Protein AF-A0A7Y4WGW9-F1 (afdb_monomer)

Sequence (335 aa):
MRQLQIAVLLIVGGLLGRVDAAAQVTETVIYYHTDAIGSVRMTTDATGAIVGRYDYLPFGEPCGPTCNPTAPPEVRQFGGKEKDLETGFDYFGARYHQSQTGRFTTVDPVLNIEKAIVDPEQWNRYTYSRNNPLRYVDPDGRAIETAWDLFNIGTGLASLAANVSVGNVPGALLDVGGLLLDTGATALPGLPGGVSSLIKARRLAENAANGRQFERAVIEHLGAVKNQSAVSEIATRVTTIPDLPMGSRFGVTDIKNVKNISLTKQLQAQAAAAQTGGYTFNLVVSTRTQHVSRRLLTEIEQSGGTISIYDPRLEKVTKAIIDGAGNVVRRETRP

Structure (mmCIF, N/CA/C/O backbone):
data_AF-A0A7Y4WGW9-F1
#
_entry.id   AF-A0A7Y4WGW9-F1
#
loop_
_atom_site.group_PDB
_atom_site.id
_atom_site.type_symbol
_atom_site.label_atom_id
_atom_site.label_alt_id
_atom_site.label_comp_id
_atom_site.label_asym_id
_atom_site.label_entity_id
_atom_site.label_seq_id
_atom_site.pdbx_PDB_ins_code
_atom_site.Cartn_x
_atom_site.Cartn_y
_atom_site.Cartn_z
_atom_site.occupancy
_atom_site.B_iso_or_equiv
_atom_site.auth_seq_id
_atom_site.auth_comp_id
_atom_site.auth_asym_id
_atom_site.auth_atom_id
_atom_site.pdbx_PDB_model_num
ATOM 1 N N . MET A 1 1 ? 27.789 27.160 -30.195 1.00 36.34 1 MET A N 1
ATOM 2 C CA . MET A 1 1 ? 27.556 28.379 -29.393 1.00 36.34 1 MET A CA 1
ATOM 3 C C . MET A 1 1 ? 26.769 27.964 -28.166 1.00 36.34 1 MET A C 1
ATOM 5 O O . MET A 1 1 ? 25.692 27.407 -28.313 1.00 36.34 1 MET A O 1
ATOM 9 N N . ARG A 1 2 ? 27.375 28.111 -26.983 1.00 40.75 2 ARG A N 1
ATOM 10 C CA . ARG A 1 2 ? 26.717 27.909 -25.686 1.00 40.75 2 ARG A CA 1
ATOM 11 C C . ARG A 1 2 ? 25.591 28.930 -25.545 1.00 40.75 2 ARG A C 1
ATOM 13 O O . ARG A 1 2 ? 25.844 30.087 -25.857 1.00 40.75 2 ARG A O 1
ATOM 20 N N . GLN A 1 3 ? 24.469 28.544 -24.947 1.00 30.06 3 GLN A N 1
ATOM 21 C CA . GLN A 1 3 ? 23.956 29.277 -23.790 1.00 30.06 3 GLN A CA 1
ATOM 22 C C . GLN A 1 3 ? 22.989 28.407 -22.981 1.00 30.06 3 GLN A C 1
ATOM 24 O O . GLN A 1 3 ? 21.845 28.167 -23.345 1.00 30.06 3 GLN A O 1
ATOM 29 N N . LEU A 1 4 ? 23.534 27.919 -21.866 1.00 39.91 4 LEU A N 1
ATOM 30 C CA . LEU A 1 4 ? 22.824 27.737 -20.606 1.00 39.91 4 LEU A CA 1
ATOM 31 C C . LEU A 1 4 ? 22.110 29.054 -20.263 1.00 39.91 4 LEU A C 1
ATOM 33 O O . LEU A 1 4 ? 22.757 30.091 -20.398 1.00 39.91 4 LEU A O 1
ATOM 37 N N . GLN A 1 5 ? 20.894 29.008 -19.716 1.00 32.09 5 GLN A N 1
ATOM 38 C CA . GLN A 1 5 ? 20.577 29.743 -18.484 1.00 32.09 5 GLN A CA 1
ATOM 39 C C . GLN A 1 5 ? 19.186 29.399 -17.936 1.00 32.09 5 GLN A C 1
ATOM 41 O O . GLN A 1 5 ? 18.155 29.725 -18.512 1.00 32.09 5 GLN A O 1
ATOM 46 N N . ILE A 1 6 ? 19.200 28.782 -16.755 1.00 36.38 6 ILE A N 1
ATOM 47 C CA . ILE A 1 6 ? 18.173 28.944 -15.729 1.00 36.38 6 ILE A CA 1
ATOM 48 C C . ILE A 1 6 ? 18.629 30.129 -14.871 1.00 36.38 6 ILE A C 1
ATOM 50 O O . ILE A 1 6 ? 19.768 30.109 -14.408 1.00 36.38 6 ILE A O 1
ATOM 54 N N . ALA A 1 7 ? 17.764 31.117 -14.637 1.00 28.91 7 ALA A N 1
ATOM 55 C CA . ALA A 1 7 ? 17.551 31.729 -13.320 1.00 28.91 7 ALA A CA 1
ATOM 56 C C . ALA A 1 7 ? 16.476 32.820 -13.405 1.00 28.91 7 ALA A C 1
ATOM 58 O O . ALA A 1 7 ? 16.624 33.839 -14.073 1.00 28.91 7 ALA A O 1
ATOM 59 N N . VAL A 1 8 ? 15.398 32.566 -12.673 1.00 39.50 8 VAL A N 1
ATOM 60 C CA . VAL A 1 8 ? 14.316 33.488 -12.336 1.00 39.50 8 VAL A CA 1
ATOM 61 C C . VAL A 1 8 ? 14.860 34.625 -11.464 1.00 39.50 8 VAL A C 1
ATOM 63 O O . VAL A 1 8 ? 15.534 34.362 -10.470 1.00 39.50 8 VAL A O 1
ATOM 66 N N . LEU A 1 9 ? 14.496 35.873 -11.774 1.00 28.56 9 LEU A N 1
ATOM 67 C CA . LEU A 1 9 ? 14.526 36.978 -10.814 1.00 28.56 9 LEU A CA 1
ATOM 68 C C . LEU A 1 9 ? 13.270 37.842 -11.002 1.00 28.56 9 LEU A C 1
ATOM 70 O O . LEU A 1 9 ? 13.118 38.541 -12.000 1.00 28.56 9 LEU A O 1
ATOM 74 N N . LEU A 1 10 ? 12.354 37.754 -10.037 1.00 37.19 10 LEU A N 1
ATOM 75 C CA . LEU A 1 10 ? 11.155 38.586 -9.934 1.00 37.19 10 LEU A CA 1
ATOM 76 C C . LEU A 1 10 ? 11.532 39.973 -9.397 1.00 37.19 10 LEU A C 1
ATOM 78 O O . LEU A 1 10 ? 11.925 40.093 -8.239 1.00 37.19 10 LEU A O 1
ATOM 82 N N . ILE A 1 11 ? 11.337 41.019 -10.202 1.00 31.25 11 ILE A N 1
ATOM 83 C CA . ILE A 1 11 ? 11.167 42.395 -9.720 1.00 31.25 11 ILE A CA 1
ATOM 84 C C . ILE A 1 11 ? 9.911 42.954 -10.390 1.00 31.25 11 ILE A C 1
ATOM 86 O O . ILE A 1 11 ? 9.855 43.135 -11.603 1.00 31.25 11 ILE A O 1
ATOM 90 N N . VAL A 1 12 ? 8.877 43.181 -9.580 1.00 41.19 12 VAL A N 1
ATOM 91 C CA . VAL A 1 12 ? 7.627 43.831 -9.982 1.00 41.19 12 VAL A CA 1
ATOM 92 C C . VAL A 1 12 ? 7.863 45.342 -9.990 1.00 41.19 12 VAL A C 1
ATOM 94 O O . VAL A 1 12 ? 8.108 45.933 -8.942 1.00 41.19 12 VAL A O 1
ATOM 97 N N . GLY A 1 13 ? 7.783 45.971 -11.161 1.00 30.31 13 GLY A N 1
ATOM 98 C CA . GLY A 1 13 ? 7.843 47.427 -11.316 1.00 30.31 13 GLY A CA 1
ATOM 99 C C . GLY A 1 13 ? 7.662 47.812 -12.781 1.00 30.31 13 GLY A C 1
ATOM 100 O O . GLY A 1 13 ? 8.547 47.571 -13.591 1.00 30.31 13 GLY A O 1
ATOM 101 N N . GLY A 1 14 ? 6.476 48.316 -13.130 1.00 41.06 14 GLY A N 1
ATOM 102 C CA . GLY A 1 14 ? 6.012 48.439 -14.512 1.00 41.06 14 GLY A CA 1
ATOM 103 C C . GLY A 1 14 ? 6.732 49.472 -15.381 1.00 41.06 14 GLY A C 1
ATOM 104 O O . GLY A 1 14 ? 7.200 50.494 -14.892 1.00 41.06 14 GLY A O 1
ATOM 105 N N . LEU A 1 15 ? 6.722 49.229 -16.696 1.00 30.91 15 LEU A N 1
ATOM 106 C CA . LEU A 1 15 ? 6.736 50.260 -17.733 1.00 30.91 15 LEU A CA 1
ATOM 107 C C . LEU A 1 15 ? 6.296 49.656 -19.080 1.00 30.91 15 LEU A C 1
ATOM 109 O O . LEU A 1 15 ? 6.581 48.502 -19.383 1.00 30.91 15 LEU A O 1
ATOM 113 N N . LEU A 1 16 ? 5.572 50.466 -19.849 1.00 46.81 16 LEU A N 1
ATOM 114 C CA . LEU A 1 16 ? 4.984 50.215 -21.168 1.00 46.81 16 LEU A CA 1
ATOM 115 C C . LEU A 1 16 ? 5.954 49.534 -22.157 1.00 46.81 16 LEU A C 1
ATOM 117 O O . LEU A 1 16 ? 7.033 50.055 -22.426 1.00 46.81 16 LEU A O 1
ATOM 121 N N . GLY A 1 17 ? 5.530 48.425 -22.768 1.00 32.66 17 GLY A N 1
ATOM 122 C CA . GLY A 1 17 ? 6.271 47.727 -23.821 1.00 32.66 17 GLY A CA 1
ATOM 123 C C . GLY A 1 17 ? 5.380 46.719 -24.546 1.00 32.66 17 GLY A C 1
ATOM 124 O O . GLY A 1 17 ? 4.493 46.140 -23.932 1.00 32.66 17 GLY A O 1
ATOM 125 N N . ARG A 1 18 ? 5.577 46.596 -25.863 1.00 40.56 18 ARG A N 1
ATOM 126 C CA . ARG A 1 18 ? 4.815 45.792 -26.836 1.00 40.56 18 ARG A CA 1
ATOM 127 C C . ARG A 1 18 ? 4.256 44.474 -26.286 1.00 40.56 18 ARG A C 1
ATOM 129 O O . ARG A 1 18 ? 4.954 43.726 -25.612 1.00 40.56 18 ARG A O 1
ATOM 136 N N . VAL A 1 19 ? 3.022 44.157 -26.686 1.00 35.97 19 VAL A N 1
ATOM 137 C CA . VAL A 1 19 ? 2.478 42.797 -26.592 1.00 35.97 19 VAL A CA 1
ATOM 138 C C . VAL A 1 19 ? 3.165 41.962 -27.674 1.00 35.97 19 VAL A C 1
ATOM 140 O O . VAL A 1 19 ? 2.618 41.747 -28.753 1.00 35.97 19 VAL A O 1
ATOM 143 N N . ASP A 1 20 ? 4.411 41.563 -27.430 1.00 41.47 20 ASP A N 1
ATOM 144 C CA . ASP A 1 20 ? 4.983 40.441 -28.161 1.00 41.47 20 ASP A CA 1
ATOM 145 C C . ASP A 1 20 ? 4.126 39.227 -27.800 1.00 41.47 20 ASP A C 1
ATOM 147 O O . ASP A 1 20 ? 3.837 38.992 -26.623 1.00 41.47 20 ASP A O 1
ATOM 151 N N . ALA A 1 21 ? 3.606 38.554 -28.830 1.00 43.12 21 ALA A N 1
ATOM 152 C CA . ALA A 1 21 ? 2.651 37.462 -28.712 1.00 43.12 21 ALA A CA 1
ATOM 153 C C . ALA A 1 21 ? 3.036 36.546 -27.547 1.00 43.12 21 ALA A C 1
ATOM 155 O O . ALA A 1 21 ? 4.144 36.007 -27.524 1.00 43.12 21 ALA A O 1
ATOM 156 N N . ALA A 1 22 ? 2.131 36.404 -26.573 1.00 45.25 22 ALA A N 1
ATOM 157 C CA . ALA A 1 22 ? 2.298 35.444 -25.497 1.00 45.25 22 ALA A CA 1
ATOM 158 C C . ALA A 1 22 ? 2.650 34.105 -26.146 1.00 45.25 22 ALA A C 1
ATOM 160 O O . ALA A 1 22 ? 1.865 33.593 -26.947 1.00 45.25 22 ALA A O 1
ATOM 161 N N . ALA A 1 23 ? 3.847 33.588 -25.866 1.00 49.06 23 ALA A N 1
ATOM 162 C CA . ALA A 1 23 ? 4.223 32.256 -26.295 1.00 49.06 23 ALA A CA 1
ATOM 163 C C . ALA A 1 23 ? 3.140 31.319 -25.759 1.00 49.06 23 ALA A C 1
ATOM 165 O O . ALA A 1 23 ? 3.036 31.116 -24.548 1.00 49.06 23 ALA A O 1
ATOM 166 N N . GLN A 1 24 ? 2.273 30.823 -26.644 1.00 46.34 24 GLN A N 1
ATOM 167 C CA . GLN A 1 24 ? 1.361 29.757 -26.281 1.00 46.34 24 GLN A CA 1
ATOM 168 C C . GLN A 1 24 ? 2.253 28.585 -25.899 1.00 46.34 24 GLN A C 1
ATOM 170 O O . GLN A 1 24 ? 2.931 28.002 -26.743 1.00 46.34 24 GLN A O 1
ATOM 175 N N . VAL A 1 25 ? 2.316 28.292 -24.603 1.00 53.28 25 VAL A N 1
ATOM 176 C CA . VAL A 1 25 ? 2.882 27.042 -24.118 1.00 53.28 25 VAL A CA 1
ATOM 177 C C . VAL A 1 25 ? 1.909 25.969 -24.584 1.00 53.28 25 VAL A C 1
ATOM 179 O O . VAL A 1 25 ? 0.884 25.730 -23.951 1.00 53.28 25 VAL A O 1
ATOM 182 N N . THR A 1 26 ? 2.172 25.402 -25.758 1.00 63.34 26 THR A N 1
ATOM 183 C CA . THR A 1 26 ? 1.406 24.274 -26.275 1.00 63.34 26 THR A CA 1
ATOM 184 C C . THR A 1 26 ? 1.755 23.065 -25.420 1.00 63.34 26 THR A C 1
ATOM 186 O O . THR A 1 26 ? 2.799 22.437 -25.596 1.00 63.34 26 THR A O 1
ATOM 189 N N . GLU A 1 27 ? 0.906 22.774 -24.440 1.00 67.25 27 GLU A N 1
ATOM 190 C CA . GLU A 1 27 ? 1.023 21.572 -23.626 1.00 67.25 27 GLU A CA 1
ATOM 191 C C . GLU A 1 27 ? 0.786 20.352 -24.522 1.00 67.25 27 GLU A C 1
ATOM 193 O O . GLU A 1 27 ? -0.292 20.168 -25.088 1.00 67.25 27 GLU A O 1
ATOM 198 N N . THR A 1 28 ? 1.826 19.540 -24.704 1.00 73.81 28 THR A N 1
ATOM 199 C CA . THR A 1 28 ? 1.731 18.288 -25.459 1.00 73.81 28 THR A CA 1
ATOM 200 C C . THR A 1 28 ? 1.545 17.155 -24.464 1.00 73.81 28 THR A C 1
ATOM 202 O O . THR A 1 28 ? 2.466 16.822 -23.719 1.00 73.81 28 THR A O 1
ATOM 205 N N . VAL A 1 29 ? 0.347 16.574 -24.439 1.00 79.75 29 VAL A N 1
ATOM 206 C CA . VAL A 1 29 ? 0.023 15.440 -23.569 1.00 79.75 29 VAL A CA 1
ATOM 207 C C . VAL A 1 29 ? 0.254 14.142 -24.335 1.00 79.75 29 VAL A C 1
ATOM 209 O O . VAL A 1 29 ? -0.330 13.934 -25.399 1.00 79.75 29 VAL A O 1
ATOM 212 N N . ILE A 1 30 ? 1.095 13.271 -23.776 1.00 81.62 30 ILE A N 1
ATOM 213 C CA . ILE A 1 30 ? 1.345 11.919 -24.282 1.00 81.62 30 ILE A CA 1
ATOM 214 C C . ILE A 1 30 ? 0.962 10.922 -23.192 1.00 81.62 30 ILE A C 1
ATOM 216 O O . ILE A 1 30 ? 1.443 11.002 -22.060 1.00 81.62 30 ILE A O 1
ATOM 220 N N . TYR A 1 31 ? 0.109 9.967 -23.545 1.00 81.00 31 TYR A N 1
ATOM 221 C CA . TYR A 1 31 ? -0.271 8.857 -22.682 1.00 81.00 31 TYR A CA 1
ATOM 222 C C . TYR A 1 31 ? 0.577 7.631 -22.999 1.00 81.00 31 TYR A C 1
ATOM 224 O O . TYR A 1 31 ? 0.674 7.216 -24.155 1.00 81.00 31 TYR A O 1
ATOM 232 N N . TYR A 1 32 ? 1.160 7.043 -21.958 1.00 85.06 32 TYR A N 1
ATOM 233 C CA . TYR A 1 32 ? 1.965 5.831 -22.046 1.00 85.06 32 TYR A CA 1
ATOM 234 C C . TYR A 1 32 ? 1.114 4.602 -21.755 1.00 85.06 32 TYR A C 1
ATOM 236 O O . TYR A 1 32 ? 0.450 4.527 -20.721 1.00 85.06 32 TYR A O 1
ATOM 244 N N . HIS A 1 33 ? 1.190 3.619 -22.645 1.00 83.75 33 HIS A N 1
ATOM 245 C CA . HIS A 1 33 ? 0.567 2.312 -22.479 1.00 83.75 33 HIS A CA 1
ATOM 246 C C . HIS A 1 33 ? 1.671 1.286 -22.252 1.00 83.75 33 HIS A C 1
ATOM 248 O O . HIS A 1 33 ? 2.509 1.076 -23.133 1.00 83.75 33 HIS A O 1
ATOM 254 N N . THR A 1 34 ? 1.700 0.675 -21.070 1.00 85.94 34 THR A N 1
ATOM 255 C CA . THR A 1 34 ? 2.781 -0.225 -20.652 1.00 85.94 34 THR A CA 1
ATOM 256 C C . THR A 1 34 ? 2.349 -1.688 -20.616 1.00 85.94 34 THR A C 1
ATOM 258 O O . THR A 1 34 ? 1.169 -1.992 -20.445 1.00 85.94 34 THR A O 1
ATOM 261 N N . ASP A 1 35 ? 3.311 -2.601 -20.747 1.00 81.75 35 ASP A N 1
ATOM 262 C CA . ASP A 1 35 ? 3.101 -4.025 -20.473 1.00 81.75 35 ASP A CA 1
ATOM 263 C C . ASP A 1 35 ? 3.170 -4.352 -18.967 1.00 81.75 35 ASP A C 1
ATOM 265 O O . ASP A 1 35 ? 3.307 -3.469 -18.117 1.00 81.75 35 ASP A O 1
ATOM 269 N N . ALA A 1 36 ? 3.063 -5.643 -18.634 1.00 78.00 36 ALA A N 1
ATOM 270 C CA . ALA A 1 36 ? 3.043 -6.135 -17.256 1.00 78.00 36 ALA A CA 1
ATOM 271 C C . ALA A 1 36 ? 4.335 -5.852 -16.469 1.00 78.00 36 ALA A C 1
ATOM 273 O O . ALA A 1 36 ? 4.298 -5.827 -15.242 1.00 78.00 36 ALA A O 1
ATOM 274 N N . ILE A 1 37 ? 5.463 -5.643 -17.154 1.00 76.69 37 ILE A N 1
ATOM 275 C CA . ILE A 1 37 ? 6.751 -5.322 -16.528 1.00 76.69 37 ILE A CA 1
ATOM 276 C C . ILE A 1 37 ? 7.074 -3.822 -16.611 1.00 76.69 37 ILE A C 1
ATOM 278 O O . ILE A 1 37 ? 8.156 -3.397 -16.209 1.00 76.69 37 ILE A O 1
ATOM 282 N N . GLY A 1 38 ? 6.133 -3.012 -17.109 1.00 80.38 38 GLY A N 1
ATOM 283 C CA . GLY A 1 38 ? 6.252 -1.561 -17.203 1.00 80.38 38 GLY A CA 1
ATOM 284 C C . GLY A 1 38 ? 6.935 -1.056 -18.475 1.00 80.38 38 GLY A C 1
ATOM 285 O O . GLY A 1 38 ? 7.181 0.143 -18.579 1.00 80.38 38 GLY A O 1
ATOM 286 N N . SER A 1 39 ? 7.235 -1.919 -19.451 1.00 85.19 39 SER A N 1
ATOM 287 C CA . SER A 1 39 ? 7.809 -1.471 -20.725 1.00 85.19 39 SER A CA 1
ATOM 288 C C . SER A 1 39 ? 6.770 -0.704 -21.528 1.00 85.19 39 SER A C 1
ATOM 290 O O . SER A 1 39 ? 5.635 -1.160 -21.670 1.00 85.19 39 SER A O 1
ATOM 292 N N . VAL A 1 40 ? 7.153 0.435 -22.097 1.00 88.81 40 VAL A N 1
ATOM 293 C CA . VAL A 1 40 ? 6.264 1.230 -22.955 1.00 88.81 40 VAL A CA 1
ATOM 294 C C . VAL A 1 40 ? 5.998 0.472 -24.252 1.00 88.81 40 VAL A C 1
ATOM 296 O O . VAL A 1 40 ? 6.926 0.215 -25.000 1.00 88.81 40 VAL A O 1
ATOM 299 N N . ARG A 1 41 ? 4.743 0.115 -24.544 1.00 87.81 41 ARG A N 1
ATOM 300 C CA . ARG A 1 41 ? 4.364 -0.591 -25.785 1.00 87.81 41 ARG A CA 1
ATOM 301 C C . ARG A 1 41 ? 3.749 0.319 -26.829 1.00 87.81 41 ARG A C 1
ATOM 303 O O . ARG A 1 41 ? 3.855 0.070 -28.028 1.00 87.81 41 ARG A O 1
ATOM 310 N N . MET A 1 42 ? 3.085 1.372 -26.376 1.00 88.06 42 MET A N 1
ATOM 311 C CA . MET A 1 42 ? 2.411 2.319 -27.246 1.00 88.06 42 MET A CA 1
ATOM 312 C C . MET A 1 42 ? 2.327 3.674 -26.556 1.00 88.06 42 MET A C 1
ATOM 314 O O . MET A 1 42 ? 2.189 3.751 -25.335 1.00 88.06 42 MET A O 1
ATOM 318 N N . THR A 1 43 ? 2.369 4.738 -27.346 1.00 87.19 43 THR A N 1
ATOM 319 C CA . THR A 1 43 ? 2.081 6.097 -26.891 1.00 87.19 43 THR A CA 1
ATOM 320 C C . THR A 1 43 ? 0.958 6.697 -27.725 1.00 87.19 43 THR A C 1
ATOM 322 O O . THR A 1 43 ? 0.889 6.477 -28.938 1.00 87.19 43 THR A O 1
ATOM 325 N N . THR A 1 44 ? 0.054 7.430 -27.078 1.00 86.62 44 THR A N 1
ATOM 326 C CA . THR A 1 44 ? -1.057 8.123 -27.748 1.00 86.62 44 THR A CA 1
ATOM 327 C C . THR A 1 44 ? -1.099 9.595 -27.370 1.00 86.62 44 THR A C 1
ATOM 329 O O . THR A 1 44 ? -0.741 9.951 -26.249 1.00 86.62 44 THR A O 1
ATOM 332 N N . ASP A 1 45 ? -1.556 10.446 -28.283 1.00 86.81 45 ASP A N 1
ATOM 333 C CA . ASP A 1 45 ? -1.764 11.869 -28.009 1.00 86.81 45 ASP A CA 1
ATOM 334 C C . ASP A 1 45 ? -3.068 12.133 -27.230 1.00 86.81 45 ASP A C 1
ATOM 336 O O . ASP A 1 45 ? -3.820 11.213 -26.889 1.00 86.81 45 ASP A O 1
ATOM 340 N N . ALA 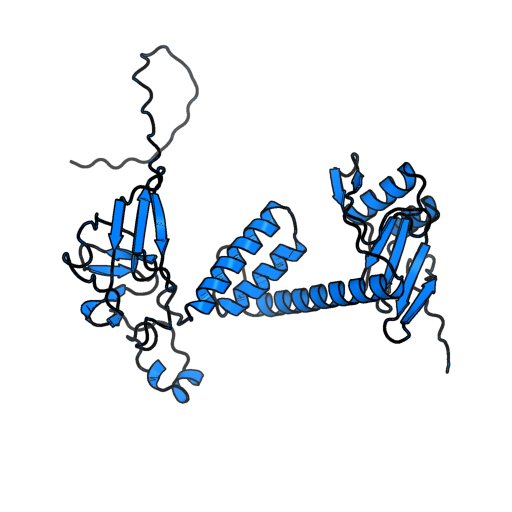A 1 46 ? -3.349 13.413 -26.972 1.00 87.06 46 ALA A N 1
ATOM 341 C CA . ALA A 1 46 ? -4.564 13.881 -26.306 1.00 87.06 46 ALA A CA 1
ATOM 342 C C . ALA A 1 46 ? -5.877 13.473 -27.006 1.00 87.06 46 ALA A C 1
ATOM 344 O O . ALA A 1 46 ? -6.926 13.429 -26.366 1.00 87.06 46 ALA A O 1
ATOM 345 N N . THR A 1 47 ? -5.835 13.180 -28.308 1.00 88.88 47 THR A N 1
ATOM 346 C CA . THR A 1 47 ? -6.994 12.751 -29.106 1.00 88.88 47 THR A CA 1
ATOM 347 C C . THR A 1 47 ? -7.159 11.230 -29.137 1.00 88.88 47 THR A C 1
ATOM 349 O O . THR A 1 47 ? -8.156 10.726 -29.653 1.00 88.88 47 THR A O 1
ATOM 352 N N . GLY A 1 48 ? -6.201 10.491 -28.565 1.00 84.12 48 GLY A N 1
ATOM 353 C CA . GLY A 1 48 ? -6.144 9.034 -28.612 1.00 84.12 48 GLY A CA 1
ATOM 354 C C . GLY A 1 48 ? -5.507 8.485 -29.891 1.00 84.12 48 GLY A C 1
ATOM 355 O O . GLY A 1 48 ? -5.525 7.271 -30.099 1.00 84.12 48 GLY A O 1
ATOM 356 N N . ALA A 1 49 ? -4.931 9.337 -30.745 1.00 89.12 49 ALA A N 1
ATOM 357 C CA . ALA A 1 49 ? -4.206 8.884 -31.924 1.00 89.12 49 ALA A CA 1
ATOM 358 C C . ALA A 1 49 ? -2.859 8.273 -31.518 1.00 89.12 49 ALA A C 1
ATOM 360 O O . ALA A 1 49 ? -2.193 8.747 -30.597 1.00 89.12 49 ALA A O 1
ATOM 361 N N . ILE A 1 50 ? -2.455 7.200 -32.202 1.00 89.06 50 ILE A N 1
ATOM 362 C CA . ILE A 1 50 ? -1.199 6.496 -31.924 1.00 89.06 50 ILE A CA 1
ATOM 363 C C . ILE A 1 50 ? -0.029 7.341 -32.426 1.00 89.06 50 ILE A C 1
ATOM 365 O O . ILE A 1 50 ? 0.071 7.616 -33.619 1.00 89.06 50 ILE A O 1
ATOM 369 N N . VAL A 1 51 ? 0.868 7.697 -31.508 1.00 87.12 51 VAL A N 1
ATOM 370 C CA . VAL A 1 51 ? 2.084 8.478 -31.780 1.00 87.12 51 VAL A CA 1
ATOM 371 C C . VAL A 1 51 ? 3.300 7.563 -31.911 1.00 87.12 51 VAL A C 1
ATOM 373 O O . VAL A 1 51 ? 4.192 7.836 -32.710 1.00 87.12 51 VAL A O 1
ATOM 376 N N . GLY A 1 52 ? 3.326 6.450 -31.175 1.00 87.19 52 GLY A N 1
ATOM 377 C CA . GLY A 1 52 ? 4.427 5.495 -31.216 1.00 87.19 52 GLY A CA 1
ATOM 378 C C . GLY A 1 52 ? 4.013 4.078 -30.836 1.00 87.19 52 GLY A C 1
ATOM 379 O O . GLY A 1 52 ? 3.071 3.878 -30.065 1.00 87.19 52 GLY A O 1
ATOM 380 N N . ARG A 1 53 ? 4.728 3.087 -31.377 1.00 88.56 53 ARG A N 1
ATOM 381 C CA . ARG A 1 53 ? 4.638 1.668 -31.000 1.00 88.56 53 ARG A CA 1
ATOM 382 C C . ARG A 1 53 ? 6.024 1.077 -30.805 1.00 88.56 53 ARG A C 1
ATOM 384 O O . ARG A 1 53 ? 6.903 1.282 -31.640 1.00 88.56 53 ARG A O 1
ATOM 391 N N . TYR A 1 54 ? 6.175 0.317 -29.726 1.00 88.75 54 TYR A N 1
ATOM 392 C CA . TYR A 1 54 ? 7.442 -0.271 -29.320 1.00 88.75 54 TYR A CA 1
ATOM 393 C C . TYR A 1 54 ? 7.242 -1.710 -28.855 1.00 88.75 54 TYR A C 1
ATOM 395 O O . TYR A 1 54 ? 6.578 -1.996 -27.862 1.00 88.75 54 TYR A O 1
ATOM 403 N N . ASP A 1 55 ? 7.878 -2.618 -29.568 1.00 90.31 55 ASP A N 1
ATOM 404 C CA . ASP A 1 55 ? 7.955 -4.028 -29.270 1.00 90.31 55 ASP A CA 1
ATOM 405 C C . ASP A 1 55 ? 9.401 -4.401 -28.962 1.00 90.31 55 ASP A C 1
ATOM 407 O O . ASP A 1 55 ? 10.333 -4.019 -29.683 1.00 90.31 55 ASP A O 1
ATOM 411 N N . TYR A 1 56 ? 9.566 -5.176 -27.892 1.00 90.19 56 TYR A N 1
ATOM 412 C CA . TYR A 1 56 ? 10.854 -5.650 -27.400 1.00 90.19 56 TYR A CA 1
ATOM 413 C C . TYR A 1 56 ? 10.914 -7.178 -27.388 1.00 90.19 56 TYR A C 1
ATOM 415 O O . TYR A 1 56 ? 9.907 -7.850 -27.148 1.00 90.19 56 TYR A O 1
ATOM 423 N N . LEU A 1 57 ? 12.115 -7.712 -27.593 1.00 91.81 57 LEU A N 1
ATOM 424 C CA . LEU A 1 57 ? 12.494 -9.070 -27.221 1.00 91.81 57 LEU A CA 1
ATOM 425 C C . LEU A 1 57 ? 12.527 -9.204 -25.685 1.00 91.81 57 LEU A C 1
ATOM 427 O O . LEU A 1 57 ? 12.543 -8.189 -24.984 1.00 91.81 57 LEU A O 1
ATOM 431 N N . PRO A 1 58 ? 12.571 -10.431 -25.128 1.00 91.62 58 PRO A N 1
ATOM 432 C CA . PRO A 1 58 ? 12.426 -10.642 -23.685 1.00 91.62 58 PRO A CA 1
ATOM 433 C C . PRO A 1 58 ? 13.406 -9.853 -22.807 1.00 91.62 58 PRO A C 1
ATOM 435 O O . PRO A 1 58 ? 13.041 -9.462 -21.707 1.00 91.62 58 PRO A O 1
ATOM 438 N N . PHE A 1 59 ? 14.623 -9.587 -23.290 1.00 93.06 59 PHE A N 1
ATOM 439 C CA . PHE A 1 59 ? 15.643 -8.811 -22.573 1.00 93.06 59 PHE A CA 1
ATOM 440 C C . PHE A 1 59 ? 15.691 -7.330 -22.989 1.00 93.06 59 PHE A C 1
ATOM 442 O O . PHE A 1 59 ? 16.683 -6.653 -22.756 1.00 93.06 59 PHE A O 1
ATOM 449 N N . GLY A 1 60 ? 14.645 -6.798 -23.620 1.00 91.31 60 GLY A N 1
ATOM 450 C CA . GLY A 1 60 ? 14.532 -5.363 -23.896 1.00 91.31 60 GLY A CA 1
ATOM 451 C C . GLY A 1 60 ? 15.190 -4.878 -25.184 1.00 91.31 60 GLY A C 1
ATOM 452 O O . GLY A 1 60 ? 15.183 -3.679 -25.459 1.00 91.31 60 GLY A O 1
ATOM 453 N N . GLU A 1 61 ? 15.742 -5.775 -26.004 1.00 91.25 61 GLU A N 1
ATOM 454 C CA . GLU A 1 61 ? 16.177 -5.405 -27.353 1.00 91.25 61 GLU A CA 1
ATOM 455 C C . GLU A 1 61 ? 14.957 -5.022 -28.199 1.00 91.25 61 GLU A C 1
ATOM 457 O O . GLU A 1 61 ? 13.960 -5.744 -28.174 1.00 91.25 61 GLU A O 1
ATOM 462 N N . PRO A 1 62 ? 14.991 -3.925 -28.969 1.00 88.00 62 PRO A N 1
ATOM 463 C CA . PRO A 1 62 ? 13.894 -3.598 -29.868 1.00 88.00 62 PRO A CA 1
ATOM 464 C C . PRO A 1 62 ? 13.750 -4.681 -30.948 1.00 88.00 62 PRO A C 1
ATOM 466 O O . PRO A 1 62 ? 14.731 -5.097 -31.556 1.00 88.00 62 PRO A O 1
ATOM 469 N N . CYS A 1 63 ? 12.512 -5.079 -31.250 1.00 84.06 63 CYS A N 1
ATOM 470 C CA . CYS A 1 63 ? 12.173 -6.091 -32.269 1.00 84.06 63 CYS A CA 1
ATOM 471 C C . CYS A 1 63 ? 12.554 -5.670 -33.710 1.00 84.06 63 CYS A C 1
ATOM 473 O O . CYS A 1 63 ? 12.446 -6.449 -34.654 1.00 84.06 63 CYS A O 1
ATOM 475 N N . GLY A 1 64 ? 13.031 -4.434 -33.887 1.00 82.56 64 GLY A N 1
ATOM 476 C CA . GLY A 1 64 ? 13.426 -3.865 -35.169 1.00 82.56 64 GLY A CA 1
ATOM 477 C C . GLY A 1 64 ? 12.270 -3.183 -35.914 1.00 82.56 64 GLY A C 1
ATOM 478 O O . GLY A 1 64 ? 11.125 -3.197 -35.456 1.00 82.56 64 GLY A O 1
ATOM 479 N N . PRO A 1 65 ? 12.556 -2.568 -37.074 1.00 77.00 65 PRO A N 1
ATOM 480 C CA . PRO A 1 65 ? 11.605 -1.724 -37.806 1.00 77.00 65 PRO A CA 1
ATOM 481 C C . PRO A 1 65 ? 10.392 -2.488 -38.354 1.00 77.00 65 PRO A C 1
ATOM 483 O O . PRO A 1 65 ? 9.349 -1.888 -38.588 1.00 77.00 65 PRO A O 1
ATOM 486 N N . THR A 1 66 ? 10.497 -3.810 -38.525 1.00 75.44 66 THR A N 1
ATOM 487 C CA . THR A 1 66 ? 9.386 -4.662 -38.975 1.00 75.44 66 THR A CA 1
ATOM 488 C C . THR A 1 66 ? 8.254 -4.724 -37.948 1.00 75.44 66 THR A C 1
ATOM 490 O O . THR A 1 66 ? 7.087 -4.699 -38.328 1.00 75.44 66 THR A O 1
ATOM 493 N N . CYS A 1 67 ? 8.590 -4.790 -36.655 1.00 72.75 67 CYS A N 1
ATOM 494 C CA . CYS A 1 67 ? 7.614 -4.807 -35.558 1.00 72.75 67 CYS A CA 1
ATOM 495 C C . CYS A 1 67 ? 7.320 -3.385 -35.046 1.00 72.75 67 CYS A C 1
ATOM 497 O O . CYS A 1 67 ? 6.215 -3.104 -34.598 1.00 72.75 67 CYS A O 1
ATOM 499 N N . ASN A 1 68 ? 8.292 -2.473 -35.188 1.00 78.75 68 ASN A N 1
ATOM 500 C CA . ASN A 1 68 ? 8.218 -1.077 -34.751 1.00 78.75 68 ASN A CA 1
ATOM 501 C C . ASN A 1 68 ? 8.247 -0.104 -35.942 1.00 78.75 68 ASN A C 1
ATOM 503 O O . ASN A 1 68 ? 9.180 0.694 -36.057 1.00 78.75 68 ASN A O 1
ATOM 507 N N . PRO A 1 69 ? 7.244 -0.135 -36.841 1.00 66.69 69 PRO A N 1
ATOM 508 C CA . PRO A 1 69 ? 7.240 0.697 -38.047 1.00 66.69 69 PRO A CA 1
ATOM 509 C C . PRO A 1 69 ? 7.084 2.193 -37.738 1.00 66.69 69 PRO A C 1
ATOM 511 O O . PRO A 1 69 ? 7.333 3.040 -38.592 1.00 66.69 69 PRO A O 1
ATOM 514 N N . THR A 1 70 ? 6.649 2.533 -36.523 1.00 69.38 70 THR A N 1
ATOM 515 C CA . THR A 1 70 ? 6.412 3.905 -36.066 1.00 69.38 70 THR A CA 1
ATOM 516 C C . THR A 1 70 ? 6.897 4.032 -34.624 1.00 69.38 70 THR A C 1
ATOM 518 O O . THR A 1 70 ? 6.102 4.121 -33.694 1.00 69.38 70 THR A O 1
ATOM 521 N N . ALA A 1 71 ? 8.215 3.965 -34.429 1.00 69.69 71 ALA A N 1
ATOM 522 C CA . ALA A 1 71 ? 8.866 4.183 -33.138 1.00 69.69 71 ALA A CA 1
ATOM 523 C C . ALA A 1 71 ? 9.634 5.513 -33.169 1.00 69.69 71 ALA A C 1
ATOM 525 O O . ALA A 1 71 ? 10.809 5.523 -33.548 1.00 69.69 71 ALA A O 1
ATOM 526 N N . PRO A 1 72 ? 8.993 6.650 -32.832 1.00 76.31 72 PRO A N 1
ATOM 527 C CA . PRO A 1 72 ? 9.745 7.874 -32.596 1.00 76.31 72 PRO A CA 1
ATOM 528 C C . PRO A 1 72 ? 10.736 7.674 -31.431 1.00 76.31 72 PRO A C 1
ATOM 530 O O . PRO A 1 72 ? 10.578 6.745 -30.640 1.00 76.31 72 PRO A O 1
ATOM 533 N N . PRO A 1 73 ? 11.783 8.506 -31.311 1.00 72.62 73 PRO A N 1
ATOM 534 C CA . PRO A 1 73 ? 12.686 8.432 -30.170 1.00 72.62 73 PRO A CA 1
ATOM 535 C C . PRO A 1 73 ? 11.907 8.602 -28.865 1.00 72.62 73 PRO A C 1
ATOM 537 O O . PRO A 1 73 ? 11.267 9.629 -28.652 1.00 72.62 73 PRO A O 1
ATOM 540 N N . GLU A 1 74 ? 11.981 7.597 -28.002 1.00 79.75 74 GLU A N 1
ATOM 541 C CA . GLU A 1 74 ? 11.366 7.607 -26.680 1.00 79.75 74 GLU A CA 1
ATOM 542 C C . GLU A 1 74 ? 12.447 7.412 -25.626 1.00 79.75 74 GLU A C 1
ATOM 544 O O . GLU A 1 74 ? 13.297 6.526 -25.750 1.00 79.75 74 GLU A O 1
ATOM 549 N N . VAL A 1 75 ? 12.414 8.252 -24.596 1.00 79.00 75 VAL A N 1
ATOM 550 C CA . VAL A 1 75 ? 13.387 8.234 -23.507 1.00 79.00 75 VAL A CA 1
ATOM 551 C C . VAL A 1 75 ? 13.107 7.043 -22.600 1.00 79.00 75 VAL A C 1
ATOM 553 O O . VAL A 1 75 ? 14.038 6.343 -22.214 1.00 79.00 75 VAL A O 1
ATOM 556 N N . ARG A 1 76 ? 11.833 6.769 -22.284 1.00 82.62 76 ARG A N 1
ATOM 557 C CA . ARG A 1 76 ? 11.443 5.668 -21.390 1.00 82.62 76 ARG A CA 1
ATOM 558 C C . ARG A 1 76 ? 10.970 4.452 -22.171 1.00 82.62 76 ARG A C 1
ATOM 560 O O . ARG A 1 76 ? 9.904 4.476 -22.773 1.00 82.62 76 ARG A O 1
ATOM 567 N N . GLN A 1 77 ? 11.742 3.374 -22.128 1.00 84.88 77 GLN A N 1
ATOM 568 C CA . GLN A 1 77 ? 11.510 2.196 -22.961 1.00 84.88 77 GLN A CA 1
ATOM 569 C C . GLN A 1 77 ? 11.258 0.941 -22.117 1.00 84.88 77 GLN A C 1
ATOM 571 O O . GLN A 1 77 ? 10.258 0.850 -21.399 1.00 84.88 77 GLN A O 1
ATOM 576 N N . PHE A 1 78 ? 12.146 -0.046 -22.220 1.00 88.25 78 PHE A N 1
ATOM 577 C CA . PHE A 1 78 ? 12.034 -1.336 -21.560 1.00 88.25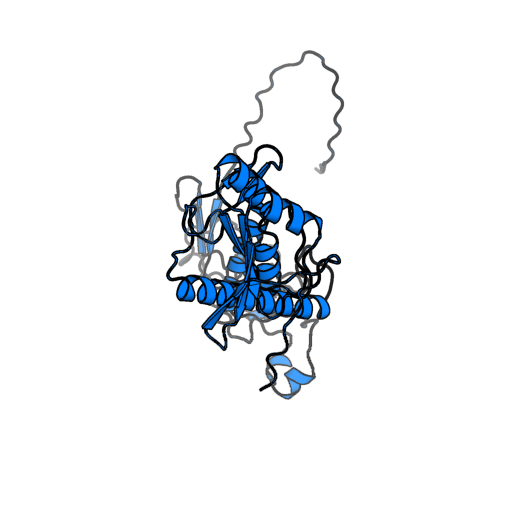 78 PHE A CA 1
ATOM 578 C C . PHE A 1 78 ? 12.005 -1.190 -20.031 1.00 88.25 78 PHE A C 1
ATOM 580 O O . PHE A 1 78 ? 12.794 -0.441 -19.455 1.00 88.25 78 PHE A O 1
ATOM 587 N N . GLY A 1 79 ? 11.058 -1.865 -19.369 1.00 83.19 79 GLY A N 1
ATOM 588 C CA . GLY A 1 79 ? 10.860 -1.771 -17.916 1.00 83.19 79 GLY A CA 1
ATOM 589 C C . GLY A 1 79 ? 10.598 -0.347 -17.396 1.00 83.19 79 GLY A C 1
ATOM 590 O O . GLY A 1 79 ? 10.854 -0.059 -16.224 1.00 83.19 79 GLY A O 1
ATOM 591 N N . GLY A 1 80 ? 10.175 0.572 -18.275 1.00 84.38 80 GLY A N 1
ATOM 592 C CA . GLY A 1 80 ? 9.968 1.988 -17.967 1.00 84.38 80 GLY A CA 1
ATOM 593 C C . GLY A 1 80 ? 11.261 2.764 -17.698 1.00 84.38 80 GLY A C 1
ATOM 594 O O . GLY A 1 80 ? 11.207 3.859 -17.131 1.00 84.38 80 GLY A O 1
ATOM 595 N N . LYS A 1 81 ? 12.421 2.198 -18.055 1.00 84.94 81 LYS A N 1
ATOM 596 C CA . LYS A 1 81 ? 13.742 2.782 -17.804 1.00 84.94 81 LYS A CA 1
ATOM 597 C C . LYS A 1 81 ? 14.185 3.708 -18.917 1.00 84.94 81 LYS A C 1
ATOM 599 O O . LYS A 1 81 ? 13.752 3.586 -20.061 1.00 84.94 81 LYS A O 1
ATOM 604 N N . GLU A 1 82 ? 15.038 4.651 -18.538 1.00 87.25 82 GLU A N 1
ATOM 605 C CA . GLU A 1 82 ? 15.637 5.592 -19.471 1.00 87.25 82 GLU A CA 1
ATOM 606 C C . GLU A 1 82 ? 16.659 4.868 -20.344 1.00 87.25 82 GLU A C 1
ATOM 608 O O . GLU A 1 82 ? 17.584 4.243 -19.822 1.00 87.25 82 GLU A O 1
ATOM 613 N N . LYS A 1 83 ? 16.480 4.941 -21.663 1.00 88.50 83 LYS A N 1
ATOM 614 C CA . LYS A 1 83 ? 17.448 4.421 -22.622 1.00 88.50 83 LYS A CA 1
ATOM 615 C C . LYS A 1 83 ? 18.463 5.505 -22.953 1.00 88.50 83 LYS A C 1
ATOM 617 O O . LYS A 1 83 ? 18.114 6.546 -23.506 1.00 88.50 83 LYS A O 1
ATOM 622 N N . ASP A 1 84 ? 19.726 5.221 -22.674 1.00 88.88 84 ASP A N 1
ATOM 623 C CA . ASP A 1 84 ? 20.837 6.015 -23.171 1.00 88.88 84 ASP A CA 1
ATOM 624 C C . ASP A 1 84 ? 21.073 5.677 -24.649 1.00 88.88 84 ASP A C 1
ATOM 626 O O . ASP A 1 84 ? 21.409 4.546 -25.002 1.00 88.88 84 ASP A O 1
ATOM 630 N N . LEU A 1 85 ? 20.870 6.658 -25.526 1.00 83.81 85 LEU A N 1
ATOM 631 C CA . LEU A 1 85 ? 21.002 6.485 -26.971 1.00 83.81 85 LEU A CA 1
ATOM 632 C C . LEU A 1 85 ? 22.464 6.423 -27.438 1.00 83.81 85 LEU A C 1
ATOM 634 O O . LEU A 1 85 ? 22.708 5.908 -28.527 1.00 83.81 85 LEU A O 1
ATOM 638 N N . GLU A 1 86 ? 23.424 6.926 -26.653 1.00 86.25 86 GLU A N 1
ATOM 639 C CA . GLU A 1 86 ? 24.847 6.884 -27.018 1.00 86.25 86 GLU A CA 1
ATOM 640 C C . GLU A 1 86 ? 25.418 5.474 -26.834 1.00 86.25 86 GLU A C 1
ATOM 642 O O . GLU A 1 86 ? 26.140 4.969 -27.694 1.00 86.25 86 GLU A O 1
ATOM 647 N N . THR A 1 87 ? 25.047 4.810 -25.737 1.00 88.75 87 THR A N 1
ATOM 648 C CA . THR A 1 87 ? 25.517 3.453 -25.411 1.00 88.75 87 THR A CA 1
ATOM 649 C C . THR A 1 87 ? 24.534 2.349 -25.806 1.00 88.75 87 THR A C 1
ATOM 651 O O . THR A 1 87 ? 24.930 1.196 -25.978 1.00 88.75 87 THR A O 1
ATOM 654 N N . GLY A 1 88 ? 23.248 2.677 -25.953 1.00 87.25 88 GLY A N 1
ATOM 655 C CA . GLY A 1 88 ? 22.157 1.721 -26.153 1.00 87.25 88 GLY A CA 1
ATOM 656 C C . GLY A 1 88 ? 21.693 1.018 -24.871 1.00 87.25 88 GLY A C 1
ATOM 657 O O . GLY A 1 88 ? 20.833 0.132 -24.943 1.00 87.25 88 GLY A O 1
ATOM 658 N N . PHE A 1 89 ? 22.247 1.381 -23.711 1.00 93.00 89 PHE A N 1
ATOM 659 C CA . PHE A 1 89 ? 21.950 0.750 -22.426 1.00 93.00 89 PHE A CA 1
ATOM 660 C C . PHE A 1 89 ? 20.743 1.381 -21.736 1.00 93.00 89 PHE A C 1
ATOM 662 O O . PHE A 1 89 ? 20.425 2.551 -21.929 1.00 93.00 89 PHE A O 1
ATOM 669 N N . ASP A 1 90 ? 20.079 0.597 -20.894 1.00 91.00 90 ASP A N 1
ATOM 670 C CA . ASP A 1 90 ? 18.968 1.064 -20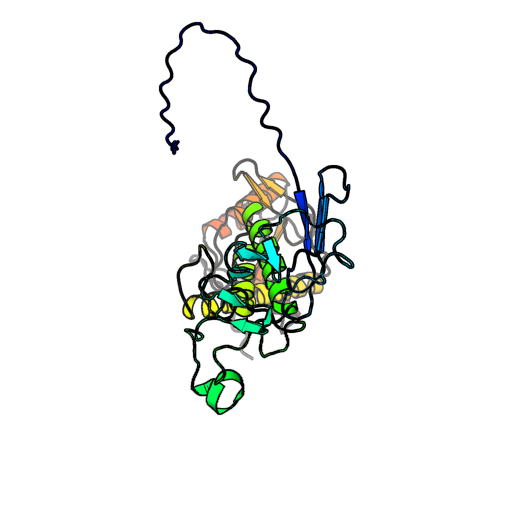.069 1.00 91.00 90 ASP A CA 1
ATOM 671 C C . ASP A 1 90 ? 19.476 1.406 -18.664 1.00 91.00 90 ASP A C 1
ATOM 673 O O . ASP A 1 90 ? 20.139 0.592 -18.011 1.00 91.00 90 ASP A O 1
ATOM 677 N N . TYR A 1 91 ? 19.183 2.612 -18.181 1.00 89.44 91 TYR A N 1
ATOM 678 C CA . TYR A 1 91 ? 19.585 3.064 -16.855 1.00 89.44 91 TYR A CA 1
ATOM 679 C C . TYR A 1 91 ? 18.565 2.630 -15.799 1.00 89.44 91 TYR A C 1
ATOM 681 O O . TYR A 1 91 ? 17.453 3.154 -15.709 1.00 89.44 91 TYR A O 1
ATOM 689 N N . PHE A 1 92 ? 18.961 1.675 -14.958 1.00 85.94 92 PHE A N 1
ATOM 690 C CA . PHE A 1 92 ? 18.114 1.120 -13.901 1.00 85.94 92 PHE A CA 1
ATOM 691 C C . PHE A 1 92 ? 18.272 1.840 -12.554 1.00 85.94 92 PHE A C 1
ATOM 693 O O . PHE A 1 92 ? 17.605 1.476 -11.595 1.00 85.94 92 PHE A O 1
ATOM 700 N N . GLY A 1 93 ? 19.109 2.878 -12.467 1.00 86.88 93 GLY A N 1
ATOM 701 C CA . GLY A 1 93 ? 19.396 3.602 -11.226 1.00 86.88 93 GLY A CA 1
ATOM 702 C C . GLY A 1 93 ? 20.741 3.190 -10.634 1.00 86.88 93 GLY A C 1
ATOM 703 O O . GLY A 1 93 ? 21.708 3.951 -10.683 1.00 86.88 93 GLY A O 1
ATOM 704 N N . ALA A 1 94 ? 20.841 1.975 -10.094 1.00 83.88 94 ALA A N 1
ATOM 705 C CA . ALA A 1 94 ? 22.106 1.483 -9.545 1.00 83.88 94 ALA A CA 1
ATOM 706 C C . ALA A 1 94 ? 23.069 0.927 -10.606 1.00 83.88 94 ALA A C 1
ATOM 708 O O . ALA A 1 94 ? 24.280 0.908 -10.379 1.00 83.88 94 ALA A O 1
ATOM 709 N N . ARG A 1 95 ? 22.542 0.448 -11.739 1.00 92.44 95 ARG A N 1
ATOM 710 C CA . ARG A 1 95 ? 23.300 -0.239 -12.793 1.00 92.44 95 ARG A CA 1
ATOM 711 C C . ARG A 1 95 ? 22.770 0.120 -14.179 1.00 92.44 95 ARG A C 1
ATOM 713 O O . ARG A 1 95 ? 21.623 0.540 -14.318 1.00 92.44 95 ARG A O 1
ATOM 720 N N . TYR A 1 96 ? 23.604 -0.089 -15.193 1.00 94.06 96 TYR A N 1
ATOM 721 C CA . TYR A 1 96 ? 23.190 -0.053 -16.594 1.00 94.06 96 TYR A CA 1
ATOM 722 C C . TYR A 1 96 ? 22.933 -1.473 -17.087 1.00 94.06 96 TYR A C 1
ATOM 724 O O . TYR A 1 96 ? 23.723 -2.379 -16.814 1.00 94.06 96 TYR A O 1
ATOM 732 N N . HIS A 1 97 ? 21.829 -1.668 -17.795 1.00 94.94 97 HIS A N 1
ATOM 733 C CA . HIS A 1 97 ? 21.446 -2.938 -18.390 1.00 94.94 97 HIS A CA 1
ATOM 734 C C . HIS A 1 97 ? 21.745 -2.934 -19.889 1.00 94.94 97 HIS A C 1
ATOM 736 O O . HIS A 1 97 ? 21.345 -2.023 -20.614 1.00 94.94 97 HIS A O 1
ATOM 742 N N . GLN A 1 98 ? 22.436 -3.971 -20.350 1.00 95.25 98 GLN A N 1
ATOM 743 C CA . GLN A 1 98 ? 22.719 -4.206 -21.755 1.00 95.25 98 GLN A CA 1
ATOM 744 C C . GLN A 1 98 ? 21.765 -5.278 -22.284 1.00 95.25 98 GLN A C 1
ATOM 746 O O . GLN A 1 98 ? 21.922 -6.469 -22.004 1.00 95.25 98 GLN A O 1
ATOM 751 N N . SER A 1 99 ? 20.794 -4.853 -23.090 1.00 92.69 99 SER A N 1
ATOM 752 C CA . SER A 1 99 ? 19.757 -5.734 -23.635 1.00 92.69 99 SER A CA 1
ATOM 753 C C . SER A 1 99 ? 20.317 -6.848 -24.521 1.00 92.69 99 SER A C 1
ATOM 755 O O . SER A 1 99 ? 19.931 -7.997 -24.341 1.00 92.69 99 SER A O 1
ATOM 757 N N . GLN A 1 100 ? 21.312 -6.534 -25.362 1.00 90.44 100 GLN A N 1
ATOM 758 C CA . GLN A 1 100 ? 21.981 -7.483 -26.273 1.00 90.44 100 GLN A CA 1
ATOM 759 C C . GLN A 1 100 ? 22.577 -8.718 -25.587 1.00 90.44 100 GLN A C 1
ATOM 761 O O . GLN A 1 100 ? 22.739 -9.770 -26.200 1.00 90.44 100 GLN A O 1
ATOM 766 N N . THR A 1 101 ? 22.976 -8.584 -24.322 1.00 92.81 101 THR A N 1
ATOM 767 C CA . THR A 1 101 ? 23.558 -9.684 -23.544 1.00 92.81 101 THR A CA 1
ATOM 768 C C . THR A 1 101 ? 22.614 -10.179 -22.450 1.00 92.81 101 THR A C 1
ATOM 770 O O . THR A 1 101 ? 22.882 -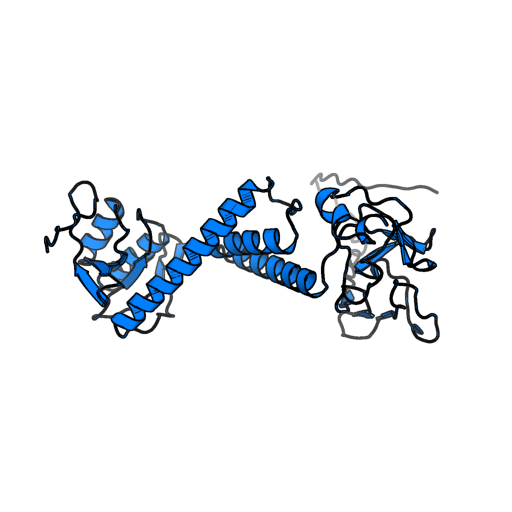11.222 -21.854 1.00 92.81 101 THR A O 1
ATOM 773 N N . GLY A 1 102 ? 21.516 -9.463 -22.173 1.00 92.38 102 GLY A N 1
ATOM 774 C CA . GLY A 1 102 ? 20.602 -9.742 -21.062 1.00 92.38 102 GLY A CA 1
ATOM 775 C C . GLY A 1 102 ? 21.280 -9.642 -19.691 1.00 92.38 102 GLY A C 1
ATOM 776 O O . GLY A 1 102 ? 21.036 -10.465 -18.794 1.00 92.38 102 GLY A O 1
ATOM 777 N N . ARG A 1 103 ? 22.224 -8.702 -19.549 1.00 94.44 103 ARG A N 1
ATOM 778 C CA . ARG A 1 103 ? 23.087 -8.564 -18.368 1.00 94.44 103 ARG A CA 1
ATOM 779 C C . ARG A 1 103 ? 23.219 -7.114 -17.935 1.00 94.44 103 ARG A C 1
ATOM 781 O O . ARG A 1 103 ? 23.175 -6.191 -18.745 1.00 94.44 103 ARG A O 1
ATOM 788 N N . PHE A 1 104 ? 23.458 -6.922 -16.645 1.00 95.38 104 PHE A N 1
ATOM 789 C CA . PHE A 1 104 ? 23.978 -5.656 -16.150 1.00 95.38 104 PHE A CA 1
ATOM 790 C C . PHE A 1 104 ? 25.451 -5.498 -16.521 1.00 95.38 104 PHE A C 1
ATOM 792 O O . PHE A 1 104 ? 26.204 -6.471 -16.561 1.00 95.38 104 PHE A O 1
ATOM 799 N N . THR A 1 105 ? 25.872 -4.261 -16.765 1.00 94.56 105 THR A N 1
ATOM 800 C CA . THR A 1 105 ? 27.260 -3.930 -17.113 1.00 94.56 105 THR A CA 1
ATOM 801 C C . THR A 1 105 ? 28.182 -3.908 -15.896 1.00 94.56 105 THR A C 1
ATOM 803 O O . THR A 1 105 ? 29.402 -3.983 -16.034 1.00 94.56 105 THR A O 1
ATOM 806 N N . THR A 1 106 ? 27.612 -3.827 -14.693 1.00 93.38 106 THR A N 1
ATOM 807 C CA . THR A 1 106 ? 28.335 -3.808 -13.422 1.00 93.38 106 THR A CA 1
ATOM 808 C C . THR A 1 106 ? 27.804 -4.869 -12.461 1.00 93.38 106 THR A C 1
ATOM 810 O O . THR A 1 106 ? 26.660 -5.319 -12.543 1.00 93.38 106 THR A O 1
ATOM 813 N N . VAL A 1 107 ? 28.669 -5.274 -11.532 1.00 91.06 107 VAL A N 1
ATOM 814 C CA . VAL A 1 107 ? 28.348 -6.228 -10.467 1.00 91.06 107 VAL A CA 1
ATOM 815 C C . VAL A 1 107 ? 27.260 -5.654 -9.552 1.00 91.06 107 VAL A C 1
ATOM 817 O O . VAL A 1 107 ? 27.379 -4.511 -9.111 1.00 91.06 107 VAL A O 1
ATOM 820 N N . ASP A 1 108 ? 26.247 -6.459 -9.209 1.00 86.75 108 ASP A N 1
ATOM 821 C CA . ASP A 1 108 ? 25.222 -6.098 -8.218 1.00 86.75 108 ASP A CA 1
ATOM 822 C C . ASP A 1 108 ? 25.853 -5.625 -6.901 1.00 86.75 108 ASP A C 1
ATOM 824 O O . ASP A 1 108 ? 26.571 -6.416 -6.283 1.00 86.75 108 ASP A O 1
ATOM 828 N N . PRO A 1 109 ? 25.622 -4.388 -6.428 1.00 82.12 109 PRO A N 1
ATOM 829 C CA . PRO A 1 109 ? 26.172 -3.931 -5.154 1.00 82.12 109 PRO A CA 1
ATOM 830 C C . PRO A 1 109 ? 25.613 -4.696 -3.945 1.00 82.12 109 PRO A C 1
ATOM 832 O O . PRO A 1 109 ? 26.229 -4.666 -2.879 1.00 82.12 109 PRO A O 1
ATOM 835 N N . VAL A 1 110 ? 24.484 -5.392 -4.092 1.00 80.12 110 VAL A N 1
ATOM 836 C CA . VAL A 1 110 ? 23.828 -6.151 -3.029 1.00 80.12 110 VAL A CA 1
ATOM 837 C C . VAL A 1 110 ? 24.109 -7.642 -3.213 1.00 80.12 110 VAL A C 1
ATOM 839 O O . VAL A 1 110 ? 23.847 -8.231 -4.255 1.00 80.12 110 VAL A O 1
ATOM 842 N N . LEU A 1 111 ? 24.642 -8.280 -2.170 1.00 81.00 111 LEU A N 1
ATOM 843 C CA . LEU A 1 111 ? 24.736 -9.735 -2.082 1.00 81.00 111 LEU A CA 1
ATOM 844 C C . LEU A 1 111 ? 24.290 -10.171 -0.692 1.00 81.00 111 LEU A C 1
ATOM 846 O O . LEU A 1 111 ? 24.891 -9.786 0.311 1.00 81.00 111 LEU A O 1
ATOM 850 N N . ASN A 1 112 ? 23.261 -11.009 -0.637 1.00 77.88 112 ASN A N 1
ATOM 851 C CA . ASN A 1 112 ? 22.881 -11.685 0.592 1.00 77.88 112 ASN A CA 1
ATOM 852 C C . ASN A 1 112 ? 23.541 -13.069 0.616 1.00 77.88 112 ASN A C 1
ATOM 854 O O . ASN A 1 112 ? 23.088 -13.986 -0.062 1.00 77.88 112 ASN A O 1
ATOM 858 N N . ILE A 1 113 ? 24.616 -13.207 1.394 1.00 81.25 113 ILE A N 1
ATOM 859 C CA . ILE A 1 113 ? 25.397 -14.450 1.467 1.00 81.25 113 ILE A CA 1
ATOM 860 C C . ILE A 1 113 ? 24.541 -15.611 1.989 1.00 81.25 113 ILE A C 1
ATOM 862 O O . ILE A 1 113 ? 24.597 -16.703 1.432 1.00 81.25 113 ILE A O 1
ATOM 866 N N . GLU A 1 114 ? 23.716 -15.381 3.013 1.00 77.69 114 GLU A N 1
ATOM 867 C CA . GLU A 1 114 ? 22.861 -16.423 3.598 1.00 77.69 114 GLU A CA 1
ATOM 868 C C . GLU A 1 114 ? 21.874 -16.987 2.571 1.00 77.69 114 GLU A C 1
ATOM 870 O O . GLU A 1 114 ? 21.693 -18.200 2.479 1.00 77.69 114 GLU A O 1
ATOM 875 N N . LYS A 1 115 ? 21.280 -16.115 1.747 1.00 76.38 115 LYS A N 1
ATOM 876 C CA . LYS A 1 115 ? 20.395 -16.531 0.653 1.00 76.38 115 LYS A CA 1
ATOM 877 C C . LYS A 1 115 ? 21.167 -17.177 -0.496 1.00 76.38 115 LYS A C 1
ATOM 879 O O . LYS A 1 115 ? 20.711 -18.188 -1.019 1.00 76.38 115 LYS A O 1
ATOM 884 N N . ALA A 1 116 ? 22.338 -16.657 -0.855 1.00 82.38 116 ALA A N 1
ATOM 885 C CA . ALA A 1 116 ? 23.143 -17.194 -1.950 1.00 82.38 116 ALA A CA 1
ATOM 886 C C . ALA A 1 116 ? 23.654 -18.621 -1.680 1.00 82.38 116 ALA A C 1
ATOM 888 O O . ALA A 1 116 ? 23.844 -19.397 -2.614 1.00 82.38 116 ALA A O 1
ATOM 889 N N . ILE A 1 117 ? 23.835 -19.006 -0.411 1.00 84.25 117 ILE A N 1
ATOM 890 C CA . ILE A 1 117 ? 24.203 -20.382 -0.036 1.00 84.25 117 ILE A CA 1
ATOM 891 C C . ILE A 1 117 ? 23.123 -21.390 -0.453 1.00 84.25 117 ILE A C 1
ATOM 893 O O . ILE A 1 117 ? 23.452 -22.491 -0.889 1.00 84.25 117 ILE A O 1
ATOM 897 N N . VAL A 1 118 ? 21.846 -21.025 -0.328 1.00 87.00 118 VAL A N 1
ATOM 898 C CA . VAL A 1 118 ? 20.709 -21.911 -0.638 1.00 87.00 118 VAL A CA 1
ATOM 899 C C . VAL A 1 118 ? 20.107 -21.665 -2.027 1.00 87.00 118 VAL A C 1
ATOM 901 O O . VAL A 1 118 ? 19.349 -22.496 -2.517 1.00 87.00 118 VAL A O 1
ATOM 904 N N . ASP A 1 119 ? 20.460 -20.552 -2.671 1.00 79.75 119 ASP A N 1
ATOM 905 C CA . ASP A 1 119 ? 20.019 -20.153 -4.009 1.00 79.75 119 ASP A CA 1
ATOM 906 C C . ASP A 1 119 ? 21.240 -19.795 -4.879 1.00 79.75 119 ASP A C 1
ATOM 908 O O . ASP A 1 119 ? 21.667 -18.633 -4.914 1.00 79.75 119 ASP A O 1
ATOM 912 N N . PRO A 1 120 ? 21.834 -20.780 -5.583 1.00 85.19 120 PRO A N 1
ATOM 913 C CA . PRO A 1 120 ? 23.110 -20.595 -6.264 1.00 85.19 120 PRO A CA 1
ATOM 914 C C . PRO A 1 120 ? 23.049 -19.597 -7.430 1.00 85.19 120 PRO A C 1
ATOM 916 O O . PRO A 1 120 ? 24.086 -19.101 -7.871 1.00 85.19 120 PRO A O 1
ATOM 919 N N . GLU A 1 121 ? 21.856 -19.259 -7.924 1.00 83.19 121 GLU A N 1
ATOM 920 C CA . GLU A 1 121 ? 21.695 -18.251 -8.972 1.00 83.19 121 GLU A CA 1
ATOM 921 C C . GLU A 1 121 ? 22.125 -16.850 -8.501 1.00 83.19 121 GLU A C 1
ATOM 923 O O . GLU A 1 121 ? 22.628 -16.060 -9.300 1.00 83.19 121 GLU A O 1
ATOM 928 N N . GLN A 1 122 ? 22.034 -16.562 -7.195 1.00 82.06 122 GLN A N 1
ATOM 929 C CA . GLN A 1 122 ? 22.413 -15.263 -6.620 1.00 82.06 122 GLN A CA 1
ATOM 930 C C . GLN A 1 122 ? 23.921 -14.984 -6.679 1.00 82.06 122 GLN A C 1
ATOM 932 O O . GLN A 1 122 ? 24.341 -13.832 -6.566 1.00 82.06 122 GLN A O 1
ATOM 937 N N . TRP A 1 123 ? 24.752 -16.009 -6.899 1.00 86.56 123 TRP A N 1
ATOM 938 C CA . TRP A 1 123 ? 26.186 -15.809 -7.125 1.00 86.56 123 TRP A CA 1
ATOM 939 C C . TRP A 1 123 ? 26.471 -15.110 -8.456 1.00 86.56 123 TRP A C 1
ATOM 941 O O . TRP A 1 123 ? 27.500 -14.442 -8.590 1.00 86.56 123 TRP A O 1
ATOM 951 N N . ASN A 1 124 ? 25.561 -15.204 -9.433 1.00 90.38 124 ASN A N 1
ATOM 952 C CA . ASN A 1 124 ? 25.698 -14.489 -10.693 1.00 90.38 124 ASN A CA 1
ATOM 953 C C . ASN A 1 124 ? 25.134 -13.063 -10.594 1.00 90.38 124 ASN A C 1
ATOM 955 O O . ASN A 1 124 ? 24.000 -12.765 -10.974 1.00 90.38 124 ASN A O 1
ATOM 959 N N . ARG A 1 125 ? 25.998 -12.157 -10.135 1.00 90.69 125 ARG A N 1
ATOM 960 C CA . ARG A 1 125 ? 25.696 -10.743 -9.855 1.00 90.69 125 ARG A CA 1
ATOM 961 C C . ARG A 1 125 ? 25.572 -9.845 -11.093 1.00 90.69 125 ARG A C 1
ATOM 963 O O . ARG A 1 125 ? 25.423 -8.636 -10.945 1.00 90.69 125 ARG A O 1
ATOM 970 N N . TYR A 1 126 ? 25.643 -10.411 -12.296 1.00 92.81 126 TYR A N 1
ATOM 971 C CA . TYR A 1 126 ? 25.405 -9.692 -13.554 1.00 92.81 126 TYR A CA 1
ATOM 972 C C . TYR A 1 126 ? 24.036 -10.012 -14.164 1.00 92.81 126 TYR A C 1
ATOM 974 O O . TYR A 1 126 ? 23.676 -9.449 -15.198 1.00 92.81 126 TYR A O 1
ATOM 982 N N . THR A 1 127 ? 23.282 -10.944 -13.576 1.00 91.19 127 THR A N 1
ATOM 983 C CA . THR A 1 127 ? 21.994 -11.369 -14.132 1.00 91.19 127 THR A CA 1
ATOM 984 C C . THR A 1 127 ? 20.958 -10.259 -14.050 1.00 91.19 127 THR A C 1
ATOM 986 O O . THR A 1 127 ? 20.798 -9.616 -13.017 1.00 91.19 127 THR A O 1
ATOM 989 N N . TYR A 1 128 ? 20.222 -10.068 -15.143 1.00 88.81 128 TYR A N 1
ATOM 990 C CA . TYR A 1 128 ? 18.968 -9.331 -15.120 1.00 88.81 128 TYR A CA 1
ATOM 991 C C . TYR A 1 128 ? 17.825 -10.292 -14.787 1.00 88.81 128 TYR A C 1
ATOM 993 O O . TYR A 1 128 ? 17.724 -11.362 -15.399 1.00 88.81 128 TYR A O 1
ATOM 1001 N N . SER A 1 129 ? 16.985 -9.927 -13.813 1.00 86.12 129 SER A N 1
ATOM 1002 C CA . SER A 1 129 ? 15.722 -10.615 -13.507 1.00 86.12 129 SER A CA 1
ATOM 1003 C C . SER A 1 129 ? 15.822 -12.145 -13.388 1.00 86.12 129 SER A C 1
ATOM 1005 O O . SER A 1 129 ? 14.945 -12.862 -13.869 1.00 86.12 129 SER A O 1
ATOM 1007 N N . ARG A 1 130 ? 16.908 -12.679 -12.802 1.00 86.50 130 ARG A N 1
ATOM 1008 C CA . ARG A 1 130 ? 17.157 -14.138 -12.701 1.00 86.50 130 ARG A CA 1
ATOM 1009 C C . A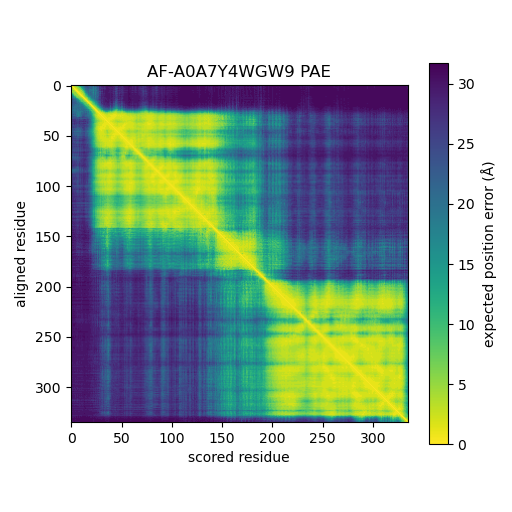RG A 1 130 ? 17.003 -14.884 -14.033 1.00 86.50 130 ARG A C 1
ATOM 1011 O O . ARG A 1 130 ? 16.387 -15.943 -14.111 1.00 86.50 130 ARG A O 1
ATOM 1018 N N . ASN A 1 131 ? 17.465 -14.276 -15.126 1.00 89.25 131 ASN A N 1
ATOM 1019 C CA . ASN A 1 131 ? 17.315 -14.819 -16.481 1.00 89.25 131 ASN A CA 1
ATOM 1020 C C . ASN A 1 131 ? 15.856 -15.069 -16.923 1.00 89.25 131 ASN A C 1
ATOM 1022 O O . ASN A 1 131 ? 15.633 -15.744 -17.926 1.00 89.25 131 ASN A O 1
ATOM 1026 N N . ASN A 1 132 ? 14.863 -14.531 -16.210 1.00 88.56 132 ASN A N 1
ATOM 1027 C CA . ASN A 1 132 ? 13.446 -14.682 -16.521 1.00 88.56 132 ASN A CA 1
ATOM 1028 C C . ASN A 1 132 ? 12.744 -13.307 -16.511 1.00 88.56 132 ASN A C 1
ATOM 1030 O O . ASN A 1 132 ? 11.938 -13.014 -15.622 1.00 88.56 132 ASN A O 1
ATOM 1034 N N . PRO A 1 133 ? 13.049 -12.457 -17.511 1.00 86.88 133 PRO A N 1
ATOM 1035 C CA . PRO A 1 133 ? 12.611 -11.060 -17.572 1.00 86.88 133 PRO A CA 1
ATOM 1036 C C . PRO A 1 133 ? 11.110 -10.875 -17.845 1.00 86.88 133 PRO A C 1
ATOM 1038 O O . PRO A 1 133 ? 10.600 -9.768 -17.744 1.00 86.88 133 PRO A O 1
ATOM 1041 N N . LEU A 1 134 ? 10.386 -11.949 -18.180 1.00 82.00 134 LEU A N 1
ATOM 1042 C CA . LEU A 1 134 ? 8.927 -11.918 -18.339 1.00 82.00 134 LEU A CA 1
ATOM 1043 C C . LEU A 1 134 ? 8.186 -12.133 -17.014 1.00 82.00 134 LEU A C 1
ATOM 1045 O O . LEU A 1 134 ? 7.007 -11.806 -16.905 1.00 82.00 134 LEU A O 1
ATOM 1049 N N . ARG A 1 135 ? 8.861 -12.719 -16.017 1.00 76.94 135 ARG A N 1
ATOM 1050 C CA . ARG A 1 135 ? 8.297 -12.988 -14.689 1.00 76.94 135 ARG A CA 1
ATOM 1051 C C . ARG A 1 135 ? 8.803 -12.003 -13.646 1.00 76.94 135 ARG A C 1
ATOM 1053 O O . ARG A 1 135 ? 8.024 -11.580 -12.789 1.00 76.94 135 ARG A O 1
ATOM 1060 N N . TYR A 1 136 ? 10.095 -11.697 -13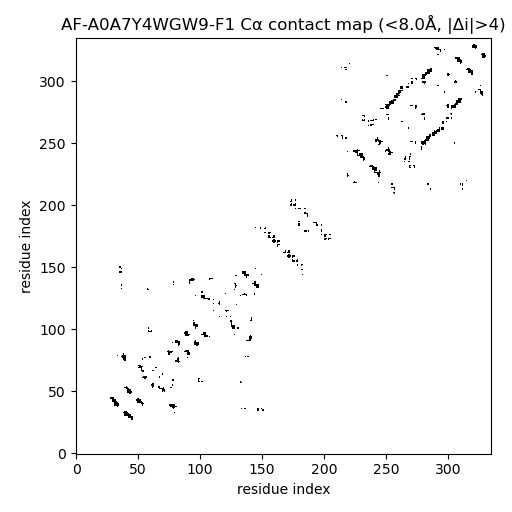.701 1.00 79.88 136 TYR A N 1
ATOM 1061 C CA . TYR A 1 136 ? 10.763 -10.844 -12.734 1.00 79.88 136 TYR A CA 1
ATOM 1062 C C . TYR A 1 136 ? 11.192 -9.525 -13.360 1.00 79.88 136 TYR A C 1
ATOM 1064 O O . TYR A 1 136 ? 11.591 -9.465 -14.524 1.00 79.88 136 TYR A O 1
ATOM 1072 N N . VAL A 1 137 ? 11.162 -8.478 -12.553 1.00 80.12 137 VAL A N 1
ATOM 1073 C CA . VAL A 1 137 ? 11.579 -7.127 -12.904 1.00 80.12 137 VAL A CA 1
ATOM 1074 C C . VAL A 1 137 ? 12.572 -6.657 -11.855 1.00 80.12 137 VAL A C 1
ATOM 1076 O O . VAL A 1 137 ? 12.416 -6.973 -10.679 1.00 80.12 137 VAL A O 1
ATOM 1079 N N . ASP A 1 138 ? 13.581 -5.901 -12.275 1.00 80.50 138 ASP A N 1
ATOM 1080 C CA . ASP A 1 138 ? 14.481 -5.203 -11.359 1.00 80.50 138 ASP A CA 1
ATOM 1081 C C . ASP A 1 138 ? 14.113 -3.707 -11.317 1.00 80.50 138 ASP A C 1
ATOM 1083 O O . ASP A 1 138 ? 14.346 -3.003 -12.303 1.00 80.50 138 ASP A O 1
ATOM 1087 N N . PRO A 1 139 ? 13.466 -3.191 -10.253 1.00 78.00 139 PRO A N 1
ATOM 1088 C CA . PRO A 1 139 ? 12.985 -1.810 -10.234 1.00 78.00 139 PRO A CA 1
ATOM 1089 C C . PRO A 1 139 ? 14.082 -0.757 -10.055 1.00 78.00 139 PRO A C 1
ATOM 1091 O O . PRO A 1 139 ? 13.867 0.384 -10.461 1.00 78.00 139 PRO A O 1
ATOM 1094 N N . ASP A 1 140 ? 15.224 -1.078 -9.451 1.00 79.50 140 ASP A N 1
ATOM 1095 C CA . ASP A 1 140 ? 16.261 -0.094 -9.090 1.00 79.50 140 ASP A CA 1
ATOM 1096 C C . ASP A 1 140 ? 17.693 -0.527 -9.453 1.00 79.50 140 ASP A C 1
ATOM 1098 O O . ASP A 1 140 ? 18.675 0.161 -9.146 1.00 79.50 140 ASP A O 1
ATOM 1102 N N . GLY A 1 141 ? 17.825 -1.657 -10.142 1.00 78.38 141 GLY A N 1
ATOM 1103 C CA . GLY A 1 141 ? 19.096 -2.287 -10.448 1.00 78.38 141 GLY A CA 1
ATOM 1104 C C . GLY A 1 141 ? 19.720 -2.955 -9.223 1.00 78.38 141 GLY A C 1
ATOM 1105 O O . GLY A 1 141 ? 20.948 -2.991 -9.159 1.00 78.38 141 GLY A O 1
ATOM 1106 N N . ARG A 1 142 ? 18.942 -3.405 -8.232 1.00 78.50 142 ARG A N 1
ATOM 1107 C CA . ARG A 1 142 ? 19.430 -4.071 -7.001 1.00 78.50 142 ARG A CA 1
ATOM 1108 C C . ARG A 1 142 ? 18.478 -5.136 -6.463 1.00 78.50 142 ARG A C 1
ATOM 1110 O O . ARG A 1 142 ? 18.921 -6.032 -5.745 1.00 78.50 142 ARG A O 1
ATOM 1117 N N . ALA A 1 143 ? 17.183 -5.003 -6.725 1.00 69.56 143 ALA A N 1
ATOM 1118 C CA . ALA A 1 143 ? 16.148 -5.887 -6.204 1.00 69.56 143 ALA A CA 1
ATOM 1119 C C . ALA A 1 143 ? 15.469 -6.649 -7.339 1.00 69.56 143 ALA A C 1
ATOM 1121 O O . ALA A 1 143 ? 15.267 -6.114 -8.416 1.00 69.56 143 ALA A O 1
ATOM 1122 N N . ILE A 1 144 ? 15.095 -7.903 -7.099 1.00 68.12 144 ILE A N 1
ATOM 1123 C CA . ILE A 1 144 ? 14.362 -8.711 -8.075 1.00 68.12 144 ILE A CA 1
ATOM 1124 C C . ILE A 1 144 ? 12.950 -8.899 -7.538 1.00 68.12 144 ILE A C 1
ATOM 1126 O O . ILE A 1 144 ? 12.758 -9.642 -6.579 1.00 68.12 144 ILE A O 1
ATOM 1130 N N . GLU A 1 145 ? 11.988 -8.252 -8.183 1.00 68.19 145 GLU A N 1
ATOM 1131 C CA . GLU A 1 145 ? 10.564 -8.290 -7.848 1.00 68.19 145 GLU A CA 1
ATOM 1132 C C . GLU A 1 145 ? 9.782 -9.045 -8.926 1.00 68.19 145 GLU A C 1
ATOM 1134 O O . GLU A 1 145 ? 10.280 -9.255 -10.034 1.00 68.19 145 GLU A O 1
ATOM 1139 N N . THR A 1 146 ? 8.551 -9.476 -8.652 1.00 69.00 146 THR A N 1
ATOM 1140 C CA . THR A 1 146 ? 7.671 -9.976 -9.720 1.00 69.00 146 THR A CA 1
ATOM 1141 C C . THR A 1 146 ? 6.858 -8.846 -10.353 1.00 69.00 146 THR A C 1
ATOM 1143 O O . THR A 1 146 ? 6.614 -7.807 -9.742 1.00 69.00 146 THR A O 1
ATOM 1146 N N . ALA A 1 147 ? 6.371 -9.059 -11.580 1.00 63.03 147 ALA A N 1
ATOM 1147 C CA . ALA A 1 147 ? 5.408 -8.148 -12.212 1.00 63.03 147 ALA A CA 1
ATOM 1148 C C . ALA A 1 147 ? 4.155 -7.914 -11.338 1.00 63.03 147 ALA A C 1
ATOM 1150 O O . ALA A 1 147 ? 3.584 -6.824 -11.322 1.00 63.03 147 ALA A O 1
ATOM 1151 N N . TRP A 1 148 ? 3.747 -8.936 -10.577 1.00 59.09 148 TRP A N 1
ATOM 1152 C CA . TRP A 1 148 ? 2.640 -8.836 -9.630 1.00 59.09 148 TRP A CA 1
ATOM 1153 C C . TRP A 1 148 ? 2.974 -7.919 -8.449 1.00 59.09 148 TRP A C 1
ATOM 1155 O O . TRP A 1 148 ? 2.145 -7.097 -8.068 1.00 59.09 148 TRP A O 1
ATOM 1165 N N . ASP A 1 149 ? 4.195 -8.000 -7.921 1.00 63.31 149 ASP A N 1
ATOM 1166 C CA . ASP A 1 149 ? 4.649 -7.131 -6.830 1.00 63.31 149 ASP A CA 1
ATOM 1167 C C . ASP A 1 149 ? 4.691 -5.667 -7.284 1.00 63.31 149 ASP A C 1
ATOM 1169 O O . ASP A 1 149 ? 4.173 -4.794 -6.595 1.00 63.31 149 ASP A O 1
ATOM 1173 N N . LEU A 1 150 ? 5.171 -5.387 -8.502 1.00 61.31 150 LEU A N 1
ATOM 1174 C CA . LEU A 1 150 ? 5.130 -4.040 -9.088 1.00 61.31 150 LEU A CA 1
ATOM 1175 C C . LEU A 1 150 ? 3.711 -3.492 -9.264 1.00 61.31 150 LEU A C 1
ATOM 1177 O O . LEU A 1 150 ? 3.465 -2.314 -8.990 1.00 61.31 150 LEU A O 1
ATOM 1181 N N . PHE A 1 151 ? 2.773 -4.331 -9.706 1.00 62.84 151 PHE A N 1
ATOM 1182 C CA . PHE A 1 151 ? 1.366 -3.951 -9.787 1.00 62.84 151 PHE A CA 1
ATOM 1183 C C . PHE A 1 151 ? 0.811 -3.602 -8.398 1.00 62.84 151 PHE A C 1
ATOM 1185 O O . PHE A 1 151 ? 0.197 -2.545 -8.229 1.00 62.84 151 PHE A O 1
ATOM 1192 N N . ASN A 1 152 ? 1.094 -4.426 -7.385 1.00 64.12 152 ASN A N 1
ATOM 1193 C CA . ASN A 1 152 ? 0.677 -4.168 -6.005 1.00 64.12 152 ASN A CA 1
ATOM 1194 C C . ASN A 1 152 ? 1.286 -2.864 -5.468 1.00 64.12 152 ASN A C 1
ATOM 1196 O O . ASN A 1 152 ? 0.553 -2.033 -4.936 1.00 64.12 152 ASN A O 1
ATOM 1200 N N . ILE A 1 153 ? 2.570 -2.603 -5.727 1.00 66.25 153 ILE A N 1
ATOM 1201 C CA . ILE A 1 153 ? 3.255 -1.350 -5.368 1.00 66.25 153 ILE A CA 1
ATOM 1202 C C . ILE A 1 153 ? 2.570 -0.139 -6.015 1.00 66.25 153 ILE A C 1
ATOM 1204 O O . ILE A 1 153 ? 2.287 0.853 -5.339 1.00 66.25 153 ILE A O 1
ATOM 1208 N N . GLY A 1 154 ? 2.267 -0.212 -7.314 1.00 62.72 154 GLY A N 1
ATOM 1209 C CA . GLY A 1 154 ? 1.581 0.860 -8.039 1.00 62.72 1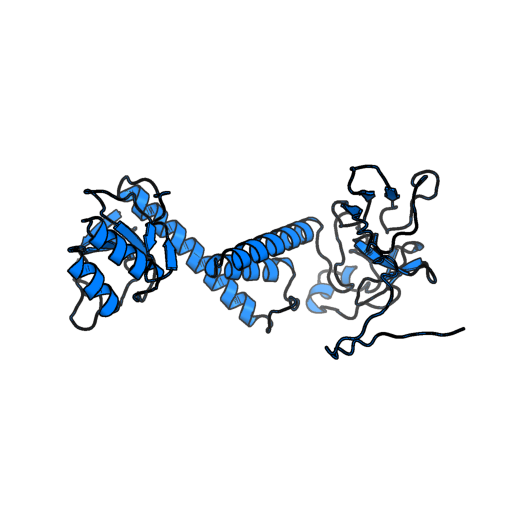54 GLY A CA 1
ATOM 1210 C C . GLY A 1 154 ? 0.184 1.142 -7.481 1.00 62.72 154 GLY A C 1
ATOM 1211 O O . GLY A 1 154 ? -0.166 2.297 -7.226 1.00 62.72 154 GLY A O 1
ATOM 1212 N N . THR A 1 155 ? -0.598 0.090 -7.222 1.00 69.50 155 THR A N 1
ATOM 1213 C CA . THR A 1 155 ? -1.924 0.230 -6.598 1.00 69.50 155 THR A CA 1
ATOM 1214 C C . THR A 1 155 ? -1.841 0.761 -5.166 1.00 69.50 155 THR A C 1
ATOM 1216 O O . THR A 1 155 ? -2.647 1.614 -4.799 1.00 69.50 155 THR A O 1
ATOM 1219 N N . GLY A 1 156 ? -0.838 0.340 -4.391 1.00 69.19 156 GLY A N 1
ATOM 1220 C CA . GLY A 1 156 ? -0.587 0.803 -3.026 1.00 69.19 156 GLY A CA 1
ATOM 1221 C C . GLY A 1 156 ? -0.168 2.273 -2.956 1.00 69.19 156 GLY A C 1
ATOM 1222 O O . GLY A 1 156 ? -0.600 3.005 -2.068 1.00 69.19 156 GLY A O 1
ATOM 1223 N N . LEU A 1 157 ? 0.623 2.757 -3.920 1.00 64.12 157 LEU A N 1
ATOM 1224 C CA . LEU A 1 157 ? 0.951 4.183 -4.042 1.00 64.12 157 LEU A CA 1
ATOM 1225 C C . LEU A 1 157 ? -0.274 5.022 -4.422 1.00 64.12 157 LEU A C 1
ATOM 1227 O O . LEU A 1 157 ? -0.467 6.112 -3.880 1.00 64.12 157 LEU A O 1
ATOM 1231 N N . ALA A 1 158 ? -1.114 4.519 -5.329 1.00 67.50 158 ALA A N 1
ATOM 1232 C CA . ALA A 1 158 ? -2.349 5.192 -5.715 1.00 67.50 158 ALA A CA 1
ATOM 1233 C C . ALA A 1 158 ? -3.356 5.247 -4.553 1.00 67.50 158 ALA A C 1
ATOM 1235 O O . ALA A 1 158 ? -3.950 6.301 -4.315 1.00 67.50 158 ALA A O 1
ATOM 1236 N N . SER A 1 159 ? -3.517 4.156 -3.792 1.00 70.81 159 SER A N 1
ATOM 1237 C CA . SER A 1 159 ? -4.383 4.128 -2.607 1.00 70.81 159 SER A CA 1
ATOM 1238 C C . SER A 1 159 ? -3.857 5.041 -1.501 1.00 70.81 159 SER A C 1
ATOM 1240 O O . SER A 1 159 ? -4.644 5.788 -0.916 1.00 70.81 159 SER A O 1
ATOM 1242 N N . LEU A 1 160 ? -2.535 5.081 -1.295 1.00 74.25 160 LEU A N 1
ATOM 1243 C CA . LEU A 1 160 ? -1.887 6.016 -0.378 1.00 74.25 160 LEU A CA 1
ATOM 1244 C C . LEU A 1 160 ? -2.178 7.466 -0.766 1.00 74.25 160 LEU A C 1
ATOM 1246 O O . LEU A 1 160 ? -2.641 8.246 0.068 1.00 74.25 160 LEU A O 1
ATOM 1250 N N . ALA A 1 161 ? -1.929 7.835 -2.024 1.00 61.84 161 ALA A N 1
ATOM 1251 C CA . ALA A 1 161 ? -2.168 9.187 -2.520 1.00 61.84 161 ALA A CA 1
ATOM 1252 C C . ALA A 1 161 ? -3.646 9.580 -2.389 1.00 61.84 161 ALA A C 1
ATOM 1254 O O . ALA A 1 161 ? -3.954 10.674 -1.912 1.00 61.84 161 ALA A O 1
ATOM 1255 N N . ALA A 1 162 ? -4.561 8.666 -2.722 1.00 62.59 162 ALA A N 1
ATOM 1256 C CA . ALA A 1 162 ? -5.991 8.865 -2.535 1.00 62.59 162 ALA A CA 1
ATOM 1257 C C . ALA A 1 162 ? -6.332 9.099 -1.054 1.00 62.59 162 ALA A C 1
ATOM 1259 O O . ALA A 1 162 ? -6.958 10.107 -0.729 1.00 62.59 162 ALA A O 1
ATOM 1260 N N . ASN A 1 163 ? -5.855 8.244 -0.145 1.00 65.19 163 ASN A N 1
ATOM 1261 C CA . ASN A 1 163 ? -6.110 8.362 1.291 1.00 65.19 163 ASN A CA 1
ATOM 1262 C C . ASN A 1 163 ? -5.514 9.638 1.901 1.00 65.19 163 ASN A C 1
ATOM 1264 O O . ASN A 1 163 ? -6.166 10.277 2.727 1.00 65.19 163 ASN A O 1
ATOM 1268 N N . VAL A 1 164 ? -4.322 10.058 1.471 1.00 64.62 164 VAL A N 1
ATOM 1269 C CA . VAL A 1 164 ? -3.724 11.340 1.874 1.00 64.62 164 VAL A CA 1
ATOM 1270 C C . VAL A 1 164 ? -4.558 12.513 1.354 1.00 64.62 164 VAL A C 1
ATOM 1272 O O . VAL A 1 164 ? -4.850 13.429 2.122 1.00 64.62 164 VAL A O 1
ATOM 1275 N N . SER A 1 165 ? -4.995 12.471 0.091 1.00 58.03 165 SER A N 1
ATOM 1276 C CA . SER A 1 165 ? -5.753 13.564 -0.537 1.00 58.03 165 SER A CA 1
ATOM 1277 C C . SER A 1 165 ? -7.106 13.832 0.132 1.00 58.03 165 SER A C 1
ATOM 1279 O O . SER A 1 165 ? -7.521 14.984 0.235 1.00 58.03 165 SER A O 1
ATOM 1281 N N . VAL A 1 166 ? -7.763 12.791 0.656 1.00 61.28 166 VAL A N 1
ATOM 1282 C CA . VAL A 1 166 ? -9.043 12.906 1.378 1.00 61.28 166 VAL A CA 1
ATOM 1283 C C . VAL A 1 166 ? -8.873 13.042 2.897 1.00 61.28 166 VAL A C 1
ATOM 1285 O O . VAL A 1 166 ? -9.858 13.034 3.634 1.00 61.28 166 VAL A O 1
ATOM 1288 N N . GLY A 1 167 ? -7.636 13.148 3.397 1.00 51.50 167 GLY A N 1
ATOM 1289 C CA . GLY A 1 167 ? -7.348 13.267 4.830 1.00 51.50 167 GLY A CA 1
ATOM 1290 C C . GLY A 1 167 ? -7.617 11.993 5.646 1.00 51.50 167 GLY A C 1
ATOM 1291 O O . GLY A 1 167 ? -7.715 12.055 6.874 1.00 51.50 167 GLY A O 1
ATOM 1292 N N . ASN A 1 168 ? -7.716 10.828 4.998 1.00 62.78 168 ASN A N 1
ATOM 1293 C CA . ASN A 1 168 ? -7.876 9.525 5.644 1.00 62.78 168 ASN A CA 1
ATOM 1294 C C . ASN A 1 168 ? -6.530 9.017 6.188 1.00 62.78 168 ASN A C 1
ATOM 1296 O O . ASN A 1 168 ? -5.909 8.098 5.650 1.00 62.78 168 ASN A O 1
ATOM 1300 N N . VAL A 1 169 ? -6.088 9.625 7.291 1.00 57.88 169 VAL A N 1
ATOM 1301 C CA . VAL A 1 169 ? -4.819 9.303 7.966 1.00 57.88 169 VAL A CA 1
ATOM 1302 C C . VAL A 1 169 ? -4.699 7.814 8.338 1.00 57.88 169 VAL A C 1
ATOM 1304 O O . VAL A 1 169 ? -3.630 7.243 8.111 1.00 57.88 169 VAL A O 1
ATOM 1307 N N . PRO A 1 170 ? -5.743 7.137 8.864 1.00 58.00 170 PRO A N 1
ATOM 1308 C CA . PRO A 1 170 ? -5.664 5.703 9.130 1.00 58.00 170 PRO A CA 1
ATOM 1309 C C . PRO A 1 170 ? -5.445 4.868 7.867 1.00 58.00 170 PRO A C 1
ATOM 1311 O O . PRO A 1 170 ? -4.617 3.967 7.902 1.00 58.00 170 PRO A O 1
ATOM 1314 N N . GLY A 1 171 ? -6.143 5.168 6.765 1.00 64.31 171 GLY A N 1
ATOM 1315 C CA . GLY A 1 171 ? -5.964 4.468 5.488 1.00 64.31 171 GLY A CA 1
ATOM 1316 C C . GLY A 1 171 ? -4.556 4.642 4.924 1.00 64.31 171 GLY A C 1
ATOM 1317 O O . GLY A 1 171 ? -3.884 3.655 4.650 1.00 64.31 171 GLY A O 1
ATOM 1318 N N . ALA A 1 172 ? -4.063 5.882 4.894 1.00 64.81 172 ALA A N 1
ATOM 1319 C CA . ALA A 1 172 ? -2.728 6.201 4.393 1.00 64.81 172 ALA A CA 1
ATOM 1320 C C . ALA A 1 172 ? -1.621 5.441 5.147 1.00 64.81 172 ALA A C 1
ATOM 1322 O O . ALA A 1 172 ? -0.684 4.919 4.551 1.00 64.81 172 ALA A O 1
ATOM 1323 N N . LEU A 1 173 ? -1.734 5.315 6.471 1.00 62.25 173 LEU A N 1
ATOM 1324 C CA . LEU A 1 173 ? -0.755 4.555 7.250 1.00 62.25 173 LEU A CA 1
ATOM 1325 C C . LEU A 1 173 ? -0.810 3.036 6.985 1.00 62.25 173 LEU A C 1
ATOM 1327 O O . LEU A 1 173 ? 0.204 2.360 7.162 1.00 62.25 173 LEU A O 1
ATOM 1331 N N . LEU A 1 174 ? -1.966 2.491 6.586 1.00 64.06 174 LEU A N 1
ATOM 1332 C CA . LEU A 1 174 ? -2.083 1.091 6.164 1.00 64.06 174 LEU A CA 1
ATOM 1333 C C . LEU A 1 174 ? -1.415 0.859 4.814 1.00 64.06 174 LEU A C 1
ATOM 1335 O O . LEU A 1 174 ? -0.683 -0.119 4.673 1.00 64.06 174 LEU A O 1
ATOM 1339 N N . ASP A 1 175 ? -1.627 1.770 3.865 1.00 67.75 175 ASP A N 1
ATOM 1340 C CA . ASP A 1 175 ? -1.022 1.683 2.536 1.00 67.75 175 ASP A CA 1
ATOM 1341 C C . ASP A 1 175 ? 0.504 1.741 2.623 1.00 67.75 175 ASP A C 1
ATOM 1343 O O . ASP A 1 175 ? 1.183 0.926 2.009 1.00 67.75 175 ASP A O 1
ATOM 1347 N N . VAL A 1 176 ? 1.053 2.615 3.477 1.00 66.31 176 VAL A N 1
ATOM 1348 C CA . VAL A 1 176 ? 2.496 2.642 3.778 1.00 66.31 176 VAL A CA 1
ATOM 1349 C C . VAL A 1 176 ? 2.994 1.282 4.277 1.00 66.31 176 VAL A C 1
ATOM 1351 O O . VAL A 1 176 ? 4.089 0.851 3.925 1.00 66.31 176 VAL A O 1
ATOM 1354 N N . GLY A 1 177 ? 2.201 0.593 5.100 1.00 66.00 177 GLY A N 1
ATOM 1355 C CA . GLY A 1 177 ? 2.547 -0.731 5.608 1.00 66.00 177 GLY A CA 1
ATOM 1356 C C . GLY A 1 177 ? 2.570 -1.814 4.538 1.00 66.00 177 GLY A C 1
ATOM 1357 O O . GLY A 1 177 ? 3.515 -2.598 4.518 1.00 66.00 177 GLY A O 1
ATOM 1358 N N . GLY A 1 178 ? 1.557 -1.847 3.668 1.00 66.88 178 GLY A N 1
ATOM 1359 C CA . GLY A 1 178 ? 1.514 -2.769 2.529 1.00 66.88 178 GLY A CA 1
ATOM 1360 C C . GLY A 1 178 ? 2.673 -2.515 1.570 1.00 66.88 178 GLY A C 1
ATOM 1361 O O . GLY A 1 178 ? 3.431 -3.425 1.261 1.00 66.88 178 GLY A O 1
ATOM 1362 N N . LEU A 1 179 ? 2.905 -1.246 1.239 1.00 67.44 179 LEU A N 1
ATOM 1363 C CA . LEU A 1 179 ? 3.956 -0.839 0.317 1.00 67.44 179 LEU A CA 1
ATOM 1364 C C . LEU A 1 179 ? 5.356 -1.248 0.794 1.00 67.44 179 LEU A C 1
ATOM 1366 O O . LEU A 1 179 ? 6.145 -1.753 0.010 1.00 67.44 179 LEU A O 1
ATOM 1370 N N . LEU A 1 180 ? 5.663 -1.091 2.087 1.00 62.78 180 LEU A N 1
ATOM 1371 C CA . LEU A 1 180 ? 6.959 -1.504 2.643 1.00 62.78 180 LEU A CA 1
ATOM 1372 C C . LEU A 1 180 ? 7.169 -3.029 2.652 1.00 62.78 180 LEU A C 1
ATOM 1374 O O . LEU A 1 180 ? 8.317 -3.485 2.673 1.00 62.78 180 LEU A O 1
ATOM 1378 N N . LEU A 1 181 ? 6.085 -3.808 2.727 1.00 61.41 181 LEU A N 1
ATOM 1379 C CA . LEU A 1 181 ? 6.147 -5.266 2.635 1.00 61.41 181 LEU A CA 1
ATOM 1380 C C . LEU A 1 181 ? 6.388 -5.694 1.188 1.00 61.41 181 LEU A C 1
ATOM 1382 O O . LEU A 1 181 ? 7.259 -6.529 0.959 1.00 61.41 181 LEU A O 1
ATOM 1386 N N . ASP A 1 182 ? 5.672 -5.074 0.251 1.00 60.31 182 ASP A N 1
ATOM 1387 C CA . ASP A 1 182 ? 5.738 -5.397 -1.172 1.00 60.31 182 ASP A CA 1
ATOM 1388 C C . ASP A 1 182 ? 7.061 -4.942 -1.816 1.00 60.31 182 ASP A C 1
ATOM 1390 O O . ASP A 1 182 ? 7.542 -5.607 -2.721 1.00 60.31 182 ASP A O 1
ATOM 1394 N N . THR A 1 183 ? 7.701 -3.863 -1.338 1.00 56.62 183 THR A N 1
ATOM 1395 C CA . THR A 1 183 ? 9.001 -3.391 -1.871 1.00 56.62 183 THR A CA 1
ATOM 1396 C C . THR A 1 183 ? 10.231 -3.969 -1.162 1.00 56.62 183 THR A C 1
ATOM 1398 O O . THR A 1 183 ? 11.355 -3.580 -1.472 1.00 56.62 183 THR A O 1
ATOM 1401 N N . GLY A 1 184 ? 10.061 -4.820 -0.144 1.00 54.84 184 GLY A N 1
ATOM 1402 C CA . GLY A 1 184 ? 11.184 -5.426 0.575 1.00 54.84 184 GLY A CA 1
ATOM 1403 C C . GLY A 1 184 ? 12.159 -4.414 1.203 1.00 54.84 184 GLY A C 1
ATOM 1404 O O . GLY A 1 184 ? 13.270 -4.228 0.725 1.00 54.84 184 GLY A O 1
ATOM 1405 N N . ALA A 1 185 ? 11.784 -3.785 2.323 1.00 48.03 185 ALA A N 1
ATOM 1406 C CA . ALA A 1 185 ? 12.665 -2.986 3.204 1.00 48.03 185 ALA A CA 1
ATOM 1407 C C . ALA A 1 185 ? 13.498 -1.843 2.562 1.00 48.03 185 ALA A C 1
ATOM 1409 O O . ALA A 1 185 ? 14.344 -1.253 3.243 1.00 48.03 185 ALA A O 1
ATOM 1410 N N . THR A 1 186 ? 13.262 -1.486 1.299 1.00 50.69 186 THR A N 1
ATOM 1411 C CA . THR A 1 186 ? 13.850 -0.307 0.653 1.00 50.69 186 THR A CA 1
ATOM 1412 C C . THR A 1 186 ? 13.247 0.981 1.213 1.00 50.69 186 THR A C 1
ATOM 1414 O O . THR A 1 186 ? 12.087 1.042 1.623 1.00 50.69 186 THR A O 1
ATOM 1417 N N . ALA A 1 187 ? 14.061 2.038 1.261 1.00 43.91 187 ALA A N 1
ATOM 1418 C CA . ALA A 1 187 ? 13.623 3.350 1.713 1.00 43.91 187 ALA A CA 1
ATOM 1419 C C . ALA A 1 187 ? 12.667 3.967 0.681 1.00 43.91 187 ALA A C 1
ATOM 1421 O O . ALA A 1 187 ? 13.094 4.416 -0.382 1.00 43.91 187 ALA A O 1
ATOM 1422 N N . LEU A 1 188 ? 11.374 3.996 1.006 1.00 48.44 188 LEU A N 1
ATOM 1423 C CA . LEU A 1 188 ? 10.375 4.715 0.224 1.00 48.44 188 LEU A CA 1
ATOM 1424 C C . LEU A 1 188 ? 10.641 6.231 0.284 1.00 48.44 188 LEU A C 1
ATOM 1426 O O . LEU A 1 188 ? 10.886 6.764 1.375 1.00 48.44 188 LEU A O 1
ATOM 1430 N N . PRO A 1 189 ? 10.561 6.953 -0.850 1.00 42.53 189 PRO A N 1
ATOM 1431 C CA . PRO A 1 189 ? 10.685 8.406 -0.860 1.00 42.53 189 PRO A CA 1
ATOM 1432 C C . PRO A 1 189 ? 9.691 9.050 0.120 1.00 42.53 189 PRO A C 1
ATOM 1434 O O . PRO A 1 189 ? 8.487 8.827 0.031 1.00 42.53 189 PRO A O 1
ATOM 1437 N N . GLY A 1 190 ? 10.196 9.842 1.071 1.00 44.59 190 GLY A N 1
ATOM 1438 C CA . GLY A 1 190 ? 9.377 10.546 2.069 1.00 44.59 190 GLY A CA 1
ATOM 1439 C C . GLY A 1 190 ? 9.152 9.815 3.400 1.00 44.59 190 GLY A C 1
ATOM 1440 O O . GLY A 1 190 ? 8.533 10.392 4.294 1.00 44.59 190 GLY A O 1
ATOM 1441 N N . LEU A 1 191 ? 9.680 8.598 3.585 1.00 42.25 191 LEU A N 1
ATOM 1442 C CA . LEU A 1 191 ? 9.561 7.845 4.840 1.00 42.25 191 LEU A CA 1
ATOM 1443 C C . LEU A 1 191 ? 10.934 7.576 5.484 1.00 42.25 191 LEU A C 1
ATOM 1445 O O . LEU A 1 191 ? 11.714 6.774 4.973 1.00 42.25 191 LEU A O 1
ATOM 1449 N N . PRO A 1 192 ? 11.256 8.201 6.631 1.00 35.03 192 PRO A N 1
ATOM 1450 C CA . PRO A 1 192 ? 12.478 7.892 7.361 1.00 35.03 192 PRO A CA 1
ATOM 1451 C C . PRO A 1 192 ? 12.335 6.588 8.170 1.00 35.03 192 PRO A C 1
ATOM 1453 O O . PRO A 1 192 ? 11.528 6.507 9.096 1.00 35.03 192 PRO A O 1
ATOM 1456 N N . GLY A 1 193 ? 13.177 5.588 7.880 1.00 41.47 193 GLY A N 1
ATOM 1457 C CA . GLY A 1 193 ? 13.508 4.496 8.811 1.00 41.47 193 GLY A CA 1
ATOM 1458 C C . GLY A 1 193 ? 13.256 3.068 8.306 1.00 41.47 193 GLY A C 1
ATOM 1459 O O . GLY A 1 193 ? 12.170 2.750 7.830 1.00 41.47 193 GLY A O 1
ATOM 1460 N N . GLY A 1 194 ? 14.262 2.196 8.474 1.00 48.00 194 GLY A N 1
ATOM 1461 C CA . GLY A 1 194 ? 14.214 0.751 8.187 1.00 48.00 194 GLY A CA 1
ATOM 1462 C C . GLY A 1 194 ? 13.320 -0.062 9.142 1.00 48.00 194 GLY A C 1
ATOM 1463 O O . GLY A 1 194 ? 12.456 0.502 9.798 1.00 48.00 194 GLY A O 1
ATOM 1464 N N . VAL A 1 195 ? 13.560 -1.381 9.249 1.00 41.47 195 VAL A N 1
ATOM 1465 C CA . VAL A 1 195 ? 12.774 -2.474 9.903 1.00 41.47 195 VAL A CA 1
ATOM 1466 C C . VAL A 1 195 ? 11.820 -2.117 11.072 1.00 41.47 195 VAL A C 1
ATOM 1468 O O . VAL A 1 195 ? 10.779 -2.750 11.239 1.00 41.47 195 VAL A O 1
ATOM 1471 N N . SER A 1 196 ? 12.107 -1.106 11.891 1.00 41.81 196 SER A N 1
ATOM 1472 C CA . SER A 1 196 ? 11.205 -0.642 12.957 1.00 41.81 196 SER A CA 1
ATOM 1473 C C . SER A 1 196 ? 9.913 0.027 12.451 1.00 41.81 196 SER A C 1
ATOM 1475 O O . SER A 1 196 ? 8.881 -0.062 13.124 1.00 41.81 196 SER A O 1
ATOM 1477 N N . SER A 1 197 ? 9.938 0.664 11.277 1.00 49.66 197 SER A N 1
ATOM 1478 C CA . SER A 1 197 ? 8.762 1.253 10.619 1.00 49.66 197 SER A CA 1
ATOM 1479 C C . SER A 1 197 ? 7.780 0.167 10.160 1.00 49.66 197 SER A C 1
ATOM 1481 O O . SER A 1 197 ? 6.587 0.260 10.449 1.00 49.66 197 SER A O 1
ATOM 1483 N N . LEU A 1 198 ? 8.300 -0.927 9.589 1.00 49.28 198 LEU A N 1
ATOM 1484 C CA . LEU A 1 198 ? 7.553 -2.129 9.196 1.00 49.28 198 LEU A CA 1
ATOM 1485 C C . LEU A 1 198 ? 6.765 -2.742 10.360 1.00 49.28 198 LEU A C 1
ATOM 1487 O O . LEU A 1 198 ? 5.572 -3.020 10.243 1.00 49.28 198 LEU A O 1
ATOM 1491 N N . ILE A 1 199 ? 7.406 -2.911 11.520 1.00 53.06 199 ILE A N 1
ATOM 1492 C CA . ILE A 1 199 ? 6.752 -3.482 12.709 1.00 53.06 199 ILE A CA 1
ATOM 1493 C C . ILE A 1 199 ? 5.596 -2.589 13.181 1.00 53.06 199 ILE A C 1
ATOM 1495 O O . ILE A 1 199 ? 4.546 -3.093 13.590 1.00 53.06 199 ILE A O 1
ATOM 1499 N N . LYS A 1 200 ? 5.763 -1.262 13.129 1.00 50.56 200 LYS A N 1
ATOM 1500 C CA . LYS A 1 200 ? 4.705 -0.312 13.503 1.00 50.56 200 LYS A CA 1
ATOM 1501 C C . LYS A 1 200 ? 3.546 -0.345 12.510 1.00 50.56 200 LYS A C 1
ATOM 1503 O O . LYS A 1 200 ? 2.397 -0.378 12.947 1.00 50.56 200 LYS A O 1
ATOM 1508 N N . ALA A 1 201 ? 3.840 -0.386 11.214 1.00 52.41 201 ALA A N 1
ATOM 1509 C CA . ALA A 1 201 ? 2.827 -0.424 10.170 1.00 52.41 201 ALA A CA 1
ATOM 1510 C C . ALA A 1 201 ? 2.011 -1.728 10.211 1.00 52.41 201 ALA A C 1
ATOM 1512 O O . ALA A 1 201 ? 0.782 -1.684 10.213 1.00 52.41 201 ALA A O 1
ATOM 1513 N N . ARG A 1 202 ? 2.669 -2.882 10.396 1.00 54.19 202 ARG A N 1
ATOM 1514 C CA . ARG A 1 202 ? 1.988 -4.173 10.586 1.00 54.19 202 ARG A CA 1
ATOM 1515 C C . ARG A 1 202 ? 1.066 -4.168 11.805 1.00 54.19 202 ARG A C 1
ATOM 1517 O O . ARG A 1 202 ? -0.095 -4.550 11.701 1.00 54.19 202 ARG A O 1
ATOM 1524 N N . ARG A 1 203 ? 1.551 -3.688 12.955 1.00 59.50 203 ARG A N 1
ATOM 1525 C CA . ARG A 1 203 ? 0.723 -3.577 14.170 1.00 59.50 203 ARG A CA 1
ATOM 1526 C C . ARG A 1 203 ? -0.470 -2.650 13.959 1.00 59.50 203 ARG A C 1
ATOM 1528 O O . ARG A 1 203 ? -1.540 -2.897 14.510 1.00 59.50 203 ARG A O 1
ATOM 1535 N N . LEU A 1 204 ? -0.311 -1.581 13.183 1.00 62.19 204 LEU A N 1
ATOM 1536 C CA . LEU A 1 204 ? -1.421 -0.702 12.838 1.00 62.19 204 LEU A CA 1
ATOM 1537 C C . LEU A 1 204 ? -2.448 -1.411 11.941 1.00 62.19 204 LEU A C 1
ATOM 1539 O O . LEU A 1 204 ? -3.642 -1.303 12.211 1.00 62.19 204 LEU A O 1
ATOM 1543 N N . ALA A 1 205 ? -1.996 -2.179 10.947 1.00 61.03 205 ALA A N 1
ATOM 1544 C CA . ALA A 1 205 ? -2.858 -2.984 10.083 1.00 61.03 205 ALA A CA 1
ATOM 1545 C C . ALA A 1 205 ? -3.654 -4.040 10.840 1.00 61.03 205 ALA A C 1
ATOM 1547 O O . ALA A 1 205 ? -4.874 -4.119 10.683 1.00 61.03 205 ALA A O 1
ATOM 1548 N N . GLU A 1 206 ? -2.994 -4.774 11.730 1.00 65.12 206 GLU A N 1
ATOM 1549 C CA . GLU A 1 206 ? -3.652 -5.729 12.619 1.00 65.12 206 GLU A CA 1
ATOM 1550 C C . GLU A 1 206 ? -4.699 -5.021 13.497 1.00 65.12 206 GLU A C 1
ATOM 1552 O O . GLU A 1 206 ? -5.842 -5.466 13.588 1.00 65.12 206 GLU A O 1
ATOM 1557 N N . ASN A 1 207 ? -4.368 -3.861 14.076 1.00 69.12 207 ASN A N 1
ATOM 1558 C CA . ASN A 1 207 ? -5.320 -3.085 14.876 1.00 69.12 207 ASN A CA 1
ATOM 1559 C C . ASN A 1 207 ? -6.519 -2.570 14.059 1.00 69.12 207 ASN A C 1
ATOM 1561 O O . ASN A 1 207 ? -7.644 -2.608 14.557 1.00 69.12 207 ASN A O 1
ATOM 1565 N N . ALA A 1 208 ? -6.313 -2.120 12.819 1.00 70.62 208 ALA A N 1
ATOM 1566 C CA . ALA A 1 208 ? -7.390 -1.652 11.947 1.00 70.62 208 ALA A CA 1
ATOM 1567 C C . ALA A 1 208 ? -8.313 -2.798 11.501 1.00 70.62 208 ALA A C 1
ATOM 1569 O O . ALA A 1 208 ? -9.536 -2.647 11.511 1.00 70.62 208 ALA A O 1
ATOM 1570 N N . ALA A 1 209 ? -7.746 -3.959 11.156 1.00 70.81 209 ALA A N 1
ATOM 1571 C CA . ALA A 1 209 ? -8.513 -5.158 10.825 1.00 70.81 209 ALA A CA 1
ATOM 1572 C C . ALA A 1 209 ? -9.354 -5.632 12.021 1.00 70.81 209 ALA A C 1
ATOM 1574 O O . ALA A 1 209 ? -10.559 -5.847 11.875 1.00 70.81 209 ALA A O 1
ATOM 1575 N N . ASN A 1 210 ? -8.752 -5.683 13.213 1.00 78.38 210 ASN A N 1
ATOM 1576 C CA . ASN A 1 210 ? -9.447 -6.000 14.463 1.00 78.38 210 ASN A CA 1
ATOM 1577 C C . ASN A 1 210 ? -10.559 -4.984 14.779 1.00 78.38 210 ASN A C 1
ATOM 1579 O O . ASN A 1 210 ? -11.602 -5.346 15.323 1.00 78.38 210 ASN A O 1
ATOM 1583 N N . GLY A 1 211 ? -10.358 -3.707 14.437 1.00 81.50 211 GLY A N 1
ATOM 1584 C CA . GLY A 1 211 ? -11.379 -2.664 14.540 1.00 81.50 211 GLY A CA 1
ATOM 1585 C C . GLY A 1 211 ? -12.596 -2.955 13.664 1.00 81.50 211 GLY A C 1
ATOM 1586 O O . GLY A 1 211 ? -13.711 -3.009 14.176 1.00 81.50 211 GLY A O 1
ATOM 1587 N N . ARG A 1 212 ? -12.377 -3.233 12.372 1.00 82.50 212 ARG A N 1
ATOM 1588 C CA . ARG A 1 212 ? -13.454 -3.545 11.413 1.00 82.50 212 ARG A CA 1
ATOM 1589 C C . ARG A 1 212 ? -14.218 -4.820 11.764 1.00 82.50 212 ARG A C 1
ATOM 1591 O O . ARG A 1 212 ? -15.431 -4.867 11.593 1.00 82.50 212 ARG A O 1
ATOM 1598 N N . GLN A 1 213 ? -13.525 -5.859 12.230 1.00 85.25 213 GLN A N 1
ATOM 1599 C CA . GLN A 1 213 ? -14.175 -7.101 12.661 1.00 85.25 213 GLN A CA 1
ATOM 1600 C C . GLN A 1 213 ? -15.080 -6.866 13.874 1.00 85.25 213 GLN A C 1
ATOM 1602 O O . GLN A 1 213 ? -16.218 -7.326 13.884 1.00 85.25 213 GLN A O 1
ATOM 1607 N N . PHE A 1 214 ? -14.601 -6.107 14.864 1.00 88.94 214 PHE A N 1
ATOM 1608 C CA . PHE A 1 214 ? -15.403 -5.744 16.029 1.00 88.94 214 PHE A CA 1
ATOM 1609 C C . PHE A 1 214 ? -16.632 -4.914 15.641 1.00 88.94 214 PHE A C 1
ATOM 1611 O O . PHE A 1 214 ? -17.732 -5.212 16.094 1.00 88.94 214 PHE A O 1
ATOM 1618 N N . GLU A 1 215 ? -16.456 -3.916 14.774 1.00 89.25 215 GLU A N 1
ATOM 1619 C CA . GLU A 1 215 ? -17.551 -3.083 14.268 1.00 89.25 215 GLU A CA 1
ATOM 1620 C C . GLU A 1 215 ? -18.640 -3.932 13.596 1.00 89.25 215 GLU A C 1
ATOM 1622 O O . GLU A 1 215 ? -19.814 -3.814 13.939 1.00 89.25 215 GLU A O 1
ATOM 1627 N N . ARG A 1 216 ? -18.251 -4.854 12.704 1.00 87.00 216 ARG A N 1
ATOM 1628 C CA . ARG A 1 216 ? -19.186 -5.780 12.048 1.00 87.00 216 ARG A CA 1
ATOM 1629 C C . ARG A 1 216 ? -19.949 -6.639 13.050 1.00 87.00 216 ARG A C 1
ATOM 1631 O O . ARG A 1 216 ? -21.165 -6.725 12.944 1.00 87.00 216 ARG A O 1
ATOM 1638 N N . ALA A 1 217 ? -19.254 -7.211 14.033 1.00 90.00 217 ALA A N 1
ATOM 1639 C CA . ALA A 1 217 ? -19.880 -8.046 15.054 1.00 90.00 217 ALA A CA 1
ATOM 1640 C C . ALA A 1 217 ? -20.902 -7.265 15.899 1.00 90.00 217 ALA A C 1
ATOM 1642 O O . ALA A 1 217 ? -21.954 -7.796 16.239 1.00 90.00 217 ALA A O 1
ATOM 1643 N N . VAL A 1 218 ? -20.619 -5.995 16.215 1.00 91.12 218 VAL A N 1
ATOM 1644 C CA . VAL A 1 218 ? -21.573 -5.116 16.910 1.00 91.12 218 VAL A CA 1
ATOM 1645 C C . VAL A 1 218 ? -22.795 -4.837 16.033 1.00 91.12 218 VAL A C 1
ATOM 1647 O O . VAL A 1 218 ? -23.922 -4.956 16.504 1.00 91.12 218 VAL A O 1
ATOM 1650 N N . ILE A 1 219 ? -22.583 -4.462 14.768 1.00 89.50 219 ILE A N 1
ATOM 1651 C CA . ILE A 1 219 ? -23.665 -4.138 13.825 1.00 89.50 219 ILE A CA 1
ATOM 1652 C C . ILE A 1 219 ? -24.591 -5.345 13.628 1.00 89.50 219 ILE A C 1
ATOM 1654 O O . ILE A 1 219 ? -25.812 -5.200 13.708 1.00 89.50 219 ILE A O 1
ATOM 1658 N N . GLU A 1 220 ? -24.007 -6.526 13.424 1.00 90.25 220 GLU A N 1
ATOM 1659 C CA . GLU A 1 220 ? -24.722 -7.792 13.263 1.00 90.25 220 GLU A CA 1
ATOM 1660 C C . GLU A 1 220 ? -25.545 -8.132 14.509 1.00 90.25 220 GLU A C 1
ATOM 1662 O O . GLU A 1 220 ? -26.751 -8.352 14.406 1.00 90.25 220 GLU A O 1
ATOM 1667 N N . HIS A 1 221 ? -24.935 -8.065 15.697 1.00 90.31 221 HIS A N 1
ATOM 1668 C CA . HIS A 1 221 ? -25.623 -8.338 16.959 1.00 90.31 221 HIS A CA 1
ATOM 1669 C C . HIS A 1 221 ? -26.795 -7.379 17.221 1.00 90.31 221 HIS A C 1
ATOM 1671 O O . HIS A 1 221 ? -27.843 -7.780 17.727 1.00 90.31 221 HIS A O 1
ATOM 1677 N N . LEU A 1 222 ? -26.647 -6.101 16.864 1.00 89.25 222 LEU A N 1
ATOM 1678 C CA . LEU A 1 222 ? -27.711 -5.105 17.016 1.00 89.25 222 LEU A CA 1
ATOM 1679 C C . LEU A 1 222 ? -28.818 -5.231 15.952 1.00 89.25 222 LEU A C 1
ATOM 1681 O O . LEU A 1 222 ? -29.836 -4.531 16.045 1.00 89.25 222 LEU A O 1
ATOM 1685 N N . GLY A 1 223 ? -28.639 -6.096 14.945 1.00 87.94 223 GLY A N 1
ATOM 1686 C CA . GLY A 1 223 ? -29.521 -6.188 13.781 1.00 87.94 223 GLY A CA 1
ATOM 1687 C C . GLY A 1 223 ? -29.616 -4.853 13.040 1.00 87.94 223 GLY A C 1
ATOM 1688 O O . GLY A 1 223 ? -30.697 -4.464 12.591 1.00 87.94 223 GLY A O 1
ATOM 1689 N N . ALA A 1 224 ? -28.516 -4.100 13.018 1.00 88.81 224 ALA A N 1
ATOM 1690 C CA . ALA A 1 224 ? -28.426 -2.800 12.376 1.00 88.81 224 ALA A CA 1
ATOM 1691 C C . ALA A 1 224 ? -27.778 -2.925 10.991 1.00 88.81 224 ALA A C 1
ATOM 1693 O O . ALA A 1 224 ? -27.129 -3.917 10.666 1.00 88.81 224 ALA A O 1
ATOM 1694 N N . VAL A 1 225 ? -27.935 -1.892 10.169 1.00 87.62 225 VAL A N 1
ATOM 1695 C CA . VAL A 1 225 ? -27.203 -1.740 8.904 1.00 87.62 225 VAL A CA 1
ATOM 1696 C C . VAL A 1 225 ? -26.226 -0.591 9.076 1.00 87.62 225 VAL A C 1
ATOM 1698 O O . VAL A 1 225 ? -26.538 0.372 9.771 1.00 87.62 225 VAL A O 1
ATOM 1701 N N . LYS A 1 226 ? -25.048 -0.668 8.455 1.00 87.12 226 LYS A N 1
ATOM 1702 C CA . LYS A 1 226 ? -24.086 0.433 8.499 1.00 87.12 226 LYS A CA 1
ATOM 1703 C C . LYS A 1 226 ? -24.697 1.701 7.902 1.00 87.12 226 LYS A C 1
ATOM 1705 O O . LYS A 1 226 ? -25.282 1.664 6.819 1.00 87.12 226 LYS A O 1
ATOM 1710 N N . ASN A 1 227 ? -24.549 2.817 8.603 1.00 86.12 227 ASN A N 1
ATOM 1711 C CA . ASN A 1 227 ? -25.034 4.099 8.119 1.00 86.12 227 ASN A CA 1
ATOM 1712 C C . ASN A 1 227 ? -24.201 4.611 6.937 1.00 86.12 227 ASN A C 1
ATOM 1714 O O . ASN A 1 227 ? -22.996 4.372 6.843 1.00 86.12 227 ASN A O 1
ATOM 1718 N N . GLN A 1 228 ? -24.861 5.344 6.047 1.00 83.69 228 GLN A N 1
ATOM 1719 C CA . GLN A 1 228 ? -24.245 5.982 4.881 1.00 83.69 228 GLN A CA 1
ATOM 1720 C C . GLN A 1 228 ? -24.477 7.498 4.863 1.00 83.69 228 GLN A C 1
ATOM 1722 O O . GLN A 1 228 ? -23.891 8.206 4.048 1.00 83.69 228 GLN A O 1
ATOM 1727 N N . SER A 1 229 ? -25.318 8.012 5.763 1.00 79.62 229 SER A N 1
ATOM 1728 C CA . SER A 1 229 ? -25.652 9.429 5.833 1.00 79.62 229 SER A CA 1
ATOM 1729 C C . SER A 1 229 ? -24.630 10.176 6.681 1.00 79.62 229 SER A C 1
ATOM 1731 O O . SER A 1 229 ? -24.450 9.886 7.867 1.00 79.62 229 SER A O 1
ATOM 1733 N N . ALA A 1 230 ? -23.959 11.139 6.053 1.00 81.75 230 ALA A N 1
ATOM 1734 C CA . ALA A 1 230 ? -22.983 11.983 6.715 1.00 81.75 230 ALA A CA 1
ATOM 1735 C C . ALA A 1 230 ? -23.645 13.072 7.560 1.00 81.75 230 ALA A C 1
ATOM 1737 O O . ALA A 1 230 ? -24.728 13.574 7.265 1.00 81.75 230 ALA A O 1
ATOM 1738 N N . VAL A 1 231 ? -22.920 13.455 8.596 1.00 78.12 231 VAL A N 1
ATOM 1739 C CA . VAL A 1 231 ? -23.213 14.536 9.513 1.00 78.12 231 VAL A CA 1
ATOM 1740 C C . VAL A 1 231 ? -22.092 15.557 9.381 1.00 78.12 231 VAL A C 1
ATOM 1742 O O . VAL A 1 231 ? -20.915 15.215 9.514 1.00 78.12 231 VAL A O 1
ATOM 1745 N N . SER A 1 232 ? -22.454 16.809 9.127 1.00 75.38 232 SER A N 1
ATOM 1746 C CA . SER A 1 232 ? -21.508 17.916 9.026 1.00 75.38 232 SER A CA 1
ATOM 1747 C C . SER A 1 232 ? -21.765 18.906 10.148 1.00 75.38 232 SER A C 1
ATOM 1749 O O . SER A 1 232 ? -22.889 19.371 10.324 1.00 75.38 232 SER A O 1
ATOM 1751 N N . GLU A 1 233 ? -20.718 19.261 10.886 1.00 74.44 233 GLU A N 1
ATOM 1752 C CA . GLU A 1 233 ? -20.802 20.291 11.916 1.00 74.44 233 GLU A CA 1
ATOM 1753 C C . GLU A 1 233 ? -20.018 21.537 11.484 1.00 74.44 233 GLU A C 1
ATOM 1755 O O . GLU A 1 233 ? -18.824 21.485 11.172 1.00 74.44 233 GLU A O 1
ATOM 1760 N N . ILE A 1 234 ? -20.700 22.686 11.482 1.00 62.84 234 ILE A N 1
ATOM 1761 C CA . ILE A 1 234 ? -20.151 23.968 11.015 1.00 62.84 234 ILE A CA 1
ATOM 1762 C C . ILE A 1 234 ? -19.009 24.452 11.924 1.00 62.84 234 ILE A C 1
ATOM 1764 O O . ILE A 1 234 ? -18.017 24.989 11.429 1.00 62.84 234 ILE A O 1
ATOM 1768 N N . ALA A 1 235 ? -19.116 24.236 13.239 1.00 64.88 235 ALA A N 1
ATOM 1769 C CA . ALA A 1 235 ? -18.141 24.716 14.219 1.00 64.88 235 ALA A CA 1
ATOM 1770 C C . ALA A 1 235 ? -16.787 23.993 14.116 1.00 64.88 235 ALA A C 1
ATOM 1772 O O . ALA A 1 235 ? -15.734 24.632 14.155 1.00 64.88 235 ALA A O 1
ATOM 1773 N N . THR A 1 236 ? -16.794 22.670 13.936 1.00 61.84 236 THR A N 1
ATOM 1774 C CA . THR A 1 236 ? -15.564 21.874 13.798 1.00 61.84 236 THR A CA 1
ATOM 1775 C C . THR A 1 236 ? -15.076 21.763 12.354 1.00 61.84 236 THR A C 1
ATOM 1777 O O . THR A 1 236 ? -13.923 21.377 12.141 1.00 61.84 236 THR A O 1
ATOM 1780 N N . ARG A 1 237 ? -15.910 22.135 11.366 1.00 74.19 237 ARG A N 1
ATOM 1781 C CA . ARG A 1 237 ? -15.676 21.938 9.922 1.00 74.19 237 ARG A CA 1
ATOM 1782 C C . ARG A 1 237 ? -15.338 20.482 9.583 1.00 74.19 237 ARG A C 1
ATOM 1784 O O . ARG A 1 237 ? -14.523 20.215 8.703 1.00 74.19 237 ARG A O 1
ATOM 1791 N N . VAL A 1 238 ? -15.939 19.541 10.308 1.00 74.62 238 VAL A N 1
ATOM 1792 C CA . VAL A 1 238 ? -15.757 18.102 10.099 1.00 74.62 238 VAL A CA 1
ATOM 1793 C C . VAL A 1 238 ? -17.046 17.512 9.549 1.00 74.62 238 VAL A C 1
ATOM 1795 O O . VAL A 1 238 ? -18.132 17.777 10.060 1.00 74.62 238 VAL A O 1
ATOM 1798 N N . THR A 1 239 ? -16.904 16.696 8.505 1.00 78.62 239 THR A N 1
ATOM 1799 C CA . THR A 1 239 ? -17.963 15.813 8.013 1.00 78.62 239 THR A CA 1
ATOM 1800 C C . THR A 1 239 ? -17.616 14.388 8.414 1.00 78.62 239 THR A C 1
ATOM 1802 O O . THR A 1 239 ? -16.496 13.930 8.191 1.00 78.62 239 THR A O 1
ATOM 1805 N N . THR A 1 240 ? -18.552 13.696 9.049 1.00 81.06 240 THR A N 1
ATOM 1806 C CA . THR A 1 240 ? -18.358 12.350 9.590 1.00 81.06 240 THR A CA 1
ATOM 1807 C C . THR A 1 240 ? -19.628 11.531 9.451 1.00 81.06 240 THR A C 1
ATOM 1809 O O . THR A 1 240 ? -20.727 12.067 9.495 1.00 81.06 240 THR A O 1
ATOM 1812 N N . ILE A 1 241 ? -19.485 10.223 9.278 1.00 85.31 241 ILE A N 1
ATOM 1813 C CA . ILE A 1 241 ? -20.603 9.286 9.206 1.00 85.31 241 ILE A CA 1
ATOM 1814 C C . ILE A 1 241 ? -20.619 8.525 10.539 1.00 85.31 241 ILE A C 1
ATOM 1816 O O . ILE A 1 241 ? -19.637 7.841 10.830 1.00 85.31 241 ILE A O 1
ATOM 1820 N N . PRO A 1 242 ? -21.664 8.676 11.376 1.00 86.88 242 PRO A N 1
ATOM 1821 C CA . PRO A 1 242 ? -21.899 7.790 12.519 1.00 86.88 242 PRO A CA 1
ATOM 1822 C C . PRO A 1 242 ? -21.983 6.338 12.054 1.00 86.88 242 PRO A C 1
ATOM 1824 O O . PRO A 1 242 ? -22.439 6.109 10.940 1.00 86.88 242 PRO A O 1
ATOM 1827 N N . ASP A 1 243 ? -21.595 5.366 12.876 1.00 87.19 243 ASP A N 1
ATOM 1828 C CA . ASP A 1 243 ? -21.529 3.967 12.431 1.00 87.19 243 ASP A CA 1
ATOM 1829 C C . ASP A 1 243 ? -22.922 3.340 12.241 1.00 87.19 243 ASP A C 1
ATOM 1831 O O . ASP A 1 243 ? -23.141 2.579 11.292 1.00 87.19 243 ASP A O 1
ATOM 1835 N N . LEU A 1 244 ? -23.882 3.687 13.109 1.00 89.00 244 LEU A N 1
ATOM 1836 C CA . LEU A 1 244 ? -25.267 3.206 13.022 1.00 89.00 244 LEU A CA 1
ATOM 1837 C C . LEU A 1 244 ? -26.226 4.264 12.461 1.00 89.00 244 LEU A C 1
ATOM 1839 O O . LEU A 1 244 ? -25.951 5.463 12.570 1.00 89.00 244 LEU A O 1
ATOM 1843 N N . PRO A 1 245 ? -27.362 3.848 11.860 1.00 85.19 245 PRO A N 1
ATOM 1844 C CA . PRO A 1 245 ? -28.319 4.768 11.265 1.00 85.19 245 PRO A CA 1
ATOM 1845 C C . PRO A 1 245 ? -28.920 5.666 12.337 1.00 85.19 245 PRO A C 1
ATOM 1847 O O . PRO A 1 245 ? -29.330 5.193 13.401 1.00 85.19 245 PRO A O 1
ATOM 1850 N N . MET A 1 246 ? -28.997 6.958 12.034 1.00 83.88 246 MET A N 1
ATOM 1851 C CA . MET A 1 246 ? -29.574 7.931 12.950 1.00 83.88 246 MET A CA 1
ATOM 1852 C C . MET A 1 246 ? -31.076 7.698 13.117 1.00 83.88 246 MET A C 1
ATOM 1854 O O . MET A 1 246 ? -31.806 7.544 12.139 1.00 83.88 246 MET A O 1
ATOM 1858 N N . GLY A 1 247 ? -31.552 7.693 14.360 1.00 80.31 247 GLY A N 1
ATOM 1859 C CA . GLY A 1 247 ? -32.978 7.573 14.657 1.00 80.31 247 GLY A CA 1
ATOM 1860 C C . GLY A 1 247 ? -33.255 7.342 16.136 1.00 80.31 247 GLY A C 1
ATOM 1861 O O . GLY A 1 247 ? -32.336 7.214 16.936 1.00 80.31 247 GLY A O 1
ATOM 1862 N N . SER A 1 248 ? -34.526 7.237 16.517 1.00 76.25 248 SER A N 1
ATOM 1863 C CA . SER A 1 248 ? -34.935 7.057 17.921 1.00 76.25 248 SER A CA 1
ATOM 1864 C C . SER A 1 248 ? -34.378 5.787 18.577 1.00 76.25 248 SER A C 1
ATOM 1866 O O . SER A 1 248 ? -34.168 5.764 19.786 1.00 76.25 248 SER A O 1
ATOM 1868 N N . ARG A 1 249 ? -34.114 4.736 17.787 1.00 83.06 249 ARG A N 1
ATOM 1869 C CA . ARG A 1 249 ? -33.594 3.451 18.279 1.00 83.06 249 ARG A CA 1
ATOM 1870 C C . ARG A 1 249 ? -32.110 3.494 18.654 1.00 83.06 249 ARG A C 1
ATOM 1872 O O . ARG A 1 249 ? -31.727 2.852 19.625 1.00 83.06 249 ARG A O 1
ATOM 1879 N N . PHE A 1 250 ? -31.284 4.201 17.885 1.00 86.12 250 PHE A N 1
ATOM 1880 C CA . PHE A 1 250 ? -29.823 4.186 18.047 1.00 86.12 250 PHE A CA 1
ATOM 1881 C C . PHE A 1 250 ? -29.237 5.568 18.368 1.00 86.12 250 PHE A C 1
ATOM 1883 O O . PHE A 1 250 ? -28.077 5.674 18.755 1.00 86.12 250 PHE A O 1
ATOM 1890 N N . GLY A 1 251 ? -30.009 6.643 18.237 1.00 89.44 251 GLY A N 1
ATOM 1891 C CA . GLY A 1 251 ? -29.475 8.000 18.253 1.00 89.44 251 GLY A CA 1
ATOM 1892 C C . GLY A 1 251 ? -28.362 8.165 17.215 1.00 89.44 251 GLY A C 1
ATOM 1893 O O . GLY A 1 251 ? -28.375 7.530 16.162 1.00 89.44 251 GLY A O 1
ATOM 1894 N N . VAL A 1 252 ? -27.371 8.986 17.534 1.00 91.50 252 VAL A N 1
ATOM 1895 C CA . VAL A 1 252 ? -26.082 9.029 16.843 1.00 91.50 252 VAL A CA 1
ATOM 1896 C C . VAL A 1 252 ? -25.149 8.062 17.570 1.00 91.50 252 VAL A C 1
ATOM 1898 O O . VAL A 1 252 ? -24.697 8.370 18.669 1.00 91.50 252 VAL A O 1
ATOM 1901 N N . THR A 1 253 ? -24.890 6.881 16.999 1.00 93.44 2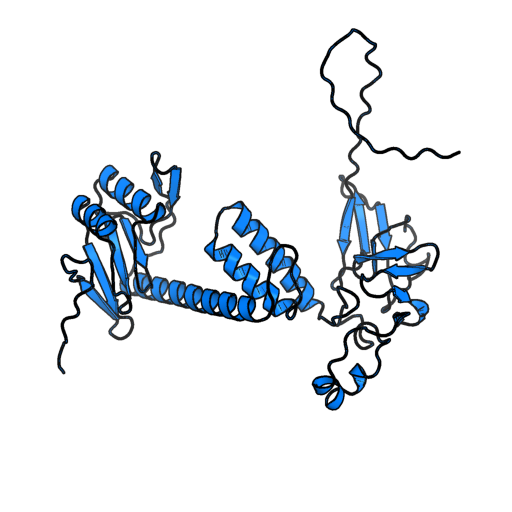53 THR A N 1
ATOM 1902 C CA . THR A 1 253 ? -24.011 5.870 17.618 1.00 93.44 253 THR A CA 1
ATOM 1903 C C . THR A 1 253 ? -22.711 5.696 16.850 1.00 93.44 253 THR A C 1
ATOM 1905 O O . THR A 1 253 ? -22.717 5.560 15.627 1.00 93.44 253 THR A O 1
ATOM 1908 N N . ASP A 1 254 ? -21.619 5.602 17.600 1.00 93.25 254 ASP A N 1
ATOM 1909 C CA . ASP A 1 254 ? -20.284 5.285 17.101 1.00 93.25 254 ASP A CA 1
ATOM 1910 C C . ASP A 1 254 ? -19.714 4.051 17.833 1.00 93.25 254 ASP A C 1
ATOM 1912 O O . ASP A 1 254 ? -20.022 3.800 19.005 1.00 93.25 254 ASP A O 1
ATOM 1916 N N . ILE A 1 255 ? -18.919 3.238 17.138 1.00 93.56 255 ILE A N 1
ATOM 1917 C CA . ILE A 1 255 ? -18.411 1.947 17.604 1.00 93.56 255 ILE A CA 1
ATOM 1918 C C . ILE A 1 255 ? -16.883 1.997 17.663 1.00 93.56 255 ILE A C 1
ATOM 1920 O O . ILE A 1 255 ? -16.197 2.231 16.668 1.00 93.56 255 ILE A O 1
ATOM 1924 N N . LYS A 1 256 ? -16.305 1.739 18.842 1.00 92.31 256 LYS A N 1
ATOM 1925 C CA . LYS A 1 256 ? -14.855 1.866 19.065 1.00 92.31 256 LYS A CA 1
ATOM 1926 C C . LYS A 1 256 ? -14.227 0.629 19.709 1.00 92.31 256 LYS A C 1
ATOM 1928 O O . LYS A 1 256 ? -14.577 0.211 20.811 1.00 92.31 256 LYS A O 1
ATOM 1933 N N . ASN A 1 257 ? -13.191 0.098 19.053 1.00 91.75 257 ASN A N 1
ATOM 1934 C CA . ASN A 1 257 ? -12.358 -1.001 19.557 1.00 91.75 257 ASN A CA 1
ATOM 1935 C C . ASN A 1 257 ? -10.971 -0.506 20.006 1.00 91.75 257 ASN A C 1
ATOM 1937 O O . ASN A 1 257 ? -9.949 -0.810 19.387 1.00 91.75 257 ASN A O 1
ATOM 1941 N N . VAL A 1 258 ? -10.920 0.301 21.068 1.00 89.75 258 VAL A N 1
ATOM 1942 C CA . VAL A 1 258 ? -9.665 0.896 21.562 1.00 89.75 258 VAL A CA 1
ATOM 1943 C C . VAL A 1 258 ? -9.571 0.860 23.087 1.00 89.75 258 VAL A C 1
ATOM 1945 O O . VAL A 1 258 ? -10.575 0.767 23.790 1.00 89.75 258 VAL A O 1
ATOM 1948 N N . LYS A 1 259 ? -8.342 0.938 23.613 1.00 91.81 259 LYS A N 1
ATOM 1949 C CA . LYS A 1 259 ? -8.069 0.905 25.060 1.00 91.81 259 LYS A CA 1
ATOM 1950 C C . LYS A 1 259 ? -8.472 2.207 25.762 1.00 91.81 259 LYS A C 1
ATOM 1952 O O . LYS A 1 259 ? -9.078 2.155 26.826 1.00 91.81 259 LYS A O 1
ATOM 1957 N N . ASN A 1 260 ? -8.151 3.345 25.149 1.00 92.50 260 ASN A N 1
ATOM 1958 C CA . ASN A 1 260 ? -8.426 4.679 25.674 1.00 92.50 260 ASN A CA 1
ATOM 1959 C C . ASN A 1 260 ? -9.170 5.485 24.612 1.00 92.50 260 ASN A C 1
ATOM 1961 O O . ASN A 1 260 ? -8.761 5.472 23.449 1.00 92.50 260 ASN A O 1
ATOM 1965 N N . ILE A 1 261 ? -10.226 6.187 25.011 1.00 92.75 261 ILE A N 1
ATOM 1966 C CA . ILE A 1 261 ? -11.049 7.000 24.114 1.00 92.75 261 ILE A CA 1
ATOM 1967 C C . ILE A 1 261 ? -11.037 8.440 24.611 1.00 92.75 261 ILE A C 1
ATOM 1969 O O . ILE A 1 261 ? -11.230 8.703 25.798 1.00 92.75 261 ILE A O 1
ATOM 1973 N N . SER A 1 262 ? -10.810 9.376 23.697 1.00 92.88 262 SER A N 1
ATOM 1974 C CA . SER A 1 262 ? -10.863 10.810 23.960 1.00 92.88 262 SER A CA 1
ATOM 1975 C C . SER A 1 262 ? -11.808 11.507 22.987 1.00 92.88 262 SER A C 1
ATOM 1977 O O . SER A 1 262 ? -12.119 10.973 21.924 1.00 92.88 262 SER A O 1
ATOM 1979 N N . LEU A 1 263 ? -12.258 12.710 23.350 1.00 92.56 263 LEU A N 1
ATOM 1980 C CA . LEU A 1 263 ? -13.076 13.558 22.485 1.00 92.56 263 LEU A CA 1
ATOM 1981 C C . LEU A 1 263 ? -12.250 14.032 21.280 1.00 92.56 263 LEU A C 1
ATOM 1983 O O . LEU A 1 263 ? -11.463 14.975 21.376 1.00 92.56 263 LEU A O 1
ATOM 1987 N N . THR A 1 264 ? -12.401 13.341 20.154 1.00 89.88 264 THR A N 1
ATOM 1988 C CA . THR A 1 264 ? -11.831 13.745 18.865 1.00 89.88 264 THR A CA 1
ATOM 1989 C C . THR A 1 264 ? -12.770 14.726 18.163 1.00 89.88 264 THR A C 1
ATOM 1991 O O . THR A 1 264 ? -13.955 14.781 18.485 1.00 89.88 264 THR A O 1
ATOM 1994 N N . LYS A 1 265 ? -12.280 15.458 17.151 1.00 87.88 265 LYS A N 1
ATOM 1995 C CA . LYS A 1 265 ? -13.141 16.342 16.339 1.00 87.88 265 LYS A CA 1
ATOM 1996 C C . LYS A 1 265 ? -14.313 15.591 15.693 1.00 87.88 265 LYS A C 1
ATOM 1998 O O . LYS A 1 265 ? -15.385 16.156 15.546 1.00 87.88 265 LYS A O 1
ATOM 2003 N N . GLN A 1 266 ? -14.109 14.317 15.340 1.00 88.19 266 GLN A N 1
ATOM 2004 C CA . GLN A 1 266 ? -15.159 13.448 14.811 1.00 88.19 266 GLN A CA 1
ATOM 2005 C C . GLN A 1 266 ? -16.270 13.226 15.843 1.00 88.19 266 GLN A C 1
ATOM 2007 O O . GLN A 1 266 ? -17.437 13.458 15.549 1.00 88.19 266 GLN A O 1
ATOM 2012 N N . LEU A 1 267 ? -15.901 12.795 17.054 1.00 90.81 267 LEU A N 1
ATOM 2013 C CA . LEU A 1 267 ? -16.870 12.523 18.118 1.00 90.81 267 LEU A CA 1
ATOM 2014 C C . LEU A 1 267 ? -17.552 13.807 18.594 1.00 90.81 267 LEU A C 1
ATOM 2016 O O . LEU A 1 267 ? -18.731 13.781 18.918 1.00 90.81 267 LEU A O 1
ATOM 2020 N N . GLN A 1 268 ? -16.834 14.931 18.583 1.00 90.81 268 GLN A N 1
ATOM 2021 C CA . GLN A 1 268 ? -17.406 16.245 18.860 1.00 90.81 268 GLN A CA 1
ATOM 2022 C C . GLN A 1 268 ? -18.478 16.620 17.825 1.00 90.81 268 GLN A C 1
ATOM 2024 O O . GLN A 1 268 ? -19.582 16.987 18.213 1.00 90.81 268 GLN A O 1
ATOM 2029 N N . ALA A 1 269 ? -18.200 16.434 16.530 1.00 87.56 269 ALA A N 1
ATOM 2030 C CA . ALA A 1 269 ? -19.170 16.695 15.465 1.00 87.56 269 ALA A CA 1
ATOM 2031 C C . ALA A 1 269 ? -20.416 15.816 15.551 1.00 87.56 269 ALA A C 1
ATOM 2033 O O . ALA A 1 269 ? -21.535 16.294 15.365 1.00 87.56 269 ALA A O 1
ATOM 2034 N N . GLN A 1 270 ? -20.237 14.540 15.881 1.00 90.56 270 GLN A N 1
ATOM 2035 C CA . GLN A 1 270 ? -21.349 13.620 16.090 1.00 90.56 270 GLN A CA 1
ATOM 2036 C C . GLN A 1 270 ? -22.176 13.991 17.331 1.00 90.56 270 GLN A C 1
ATOM 2038 O O . GLN A 1 270 ? -23.403 13.985 17.257 1.00 90.56 270 GLN A O 1
ATOM 2043 N N . ALA A 1 271 ? -21.530 14.364 18.440 1.00 92.06 271 ALA A N 1
ATOM 2044 C CA . ALA A 1 271 ? -22.216 14.803 19.653 1.00 92.06 271 ALA A CA 1
ATOM 2045 C C . ALA A 1 271 ? -23.036 16.083 19.424 1.00 92.06 271 ALA A C 1
ATOM 2047 O O . ALA A 1 271 ? -24.217 16.131 19.768 1.00 92.06 271 ALA A O 1
ATOM 2048 N N . ALA A 1 272 ? -22.449 17.090 18.775 1.00 89.88 272 ALA A N 1
ATOM 2049 C CA . ALA A 1 272 ? -23.131 18.344 18.463 1.00 89.88 272 ALA A CA 1
ATOM 2050 C C . ALA A 1 272 ? -24.325 18.145 17.517 1.00 89.88 272 ALA A C 1
ATOM 2052 O O . ALA A 1 272 ? -25.389 18.745 17.693 1.00 89.88 272 ALA A O 1
ATOM 2053 N N . ALA A 1 273 ? -24.181 17.266 16.525 1.00 87.56 273 ALA A N 1
ATOM 2054 C CA . ALA A 1 273 ? -25.278 16.919 15.633 1.00 87.56 273 ALA A CA 1
ATOM 2055 C C . ALA A 1 273 ? -26.385 16.119 16.320 1.00 87.56 273 ALA A C 1
ATOM 2057 O O . ALA A 1 273 ? -27.556 16.313 15.996 1.00 87.56 273 ALA A O 1
ATOM 2058 N N . ALA A 1 274 ? -26.036 15.257 17.280 1.00 90.50 274 ALA A N 1
ATOM 2059 C CA . ALA A 1 274 ? -27.021 14.576 18.108 1.00 90.50 274 ALA A CA 1
ATOM 2060 C C . ALA A 1 274 ? -27.859 15.604 18.881 1.00 90.50 274 ALA A C 1
ATOM 2062 O O . ALA A 1 274 ? -29.081 15.607 18.758 1.00 90.50 274 ALA A O 1
ATOM 2063 N N . GLN A 1 275 ? -27.205 16.552 19.561 1.00 89.00 275 GLN A N 1
ATOM 2064 C CA . GLN A 1 275 ? -27.878 17.619 20.310 1.00 89.00 275 GLN A CA 1
ATOM 2065 C C . GLN A 1 275 ? -28.759 18.501 19.407 1.00 89.00 275 GLN A C 1
ATOM 2067 O O . GLN A 1 275 ? -29.918 18.752 19.730 1.00 89.00 275 GLN A O 1
ATOM 2072 N N . THR A 1 276 ? -28.245 18.917 18.244 1.00 86.88 276 THR A N 1
ATOM 2073 C CA . THR A 1 276 ? -28.991 19.748 17.276 1.00 86.88 276 THR A CA 1
ATOM 2074 C C . THR A 1 276 ? -30.199 19.008 16.699 1.00 86.88 276 THR A C 1
ATOM 2076 O O . THR A 1 276 ? -31.255 19.600 16.490 1.00 86.88 276 THR A O 1
ATOM 2079 N N . GLY A 1 277 ? -30.050 17.708 16.438 1.00 84.69 277 GLY A N 1
ATOM 2080 C CA . GLY A 1 277 ? -31.099 16.860 15.877 1.00 84.69 277 GLY A CA 1
ATOM 2081 C C . GLY A 1 277 ? -32.088 16.302 16.902 1.00 84.69 277 GLY A C 1
ATOM 2082 O O . GLY A 1 277 ? -33.003 15.586 16.504 1.00 84.69 277 GLY A O 1
ATOM 2083 N N . GLY A 1 278 ? -31.915 16.587 18.198 1.00 88.06 278 GLY A N 1
ATOM 2084 C CA . GLY A 1 278 ? -32.741 16.004 19.261 1.00 88.06 278 GLY A CA 1
ATOM 2085 C C . GLY A 1 278 ? -32.530 14.496 19.454 1.00 88.06 278 GLY A C 1
ATOM 2086 O O . GLY A 1 278 ? -33.430 13.799 19.919 1.00 88.06 278 GLY A O 1
ATOM 2087 N N . TYR A 1 279 ? -31.358 13.980 19.079 1.00 91.06 279 TYR A N 1
ATOM 2088 C CA . TYR A 1 279 ? -30.958 12.585 19.250 1.00 91.06 279 TYR A CA 1
ATOM 2089 C C . TYR A 1 279 ? -29.973 12.430 20.414 1.00 91.06 279 TYR A C 1
ATOM 2091 O O . TYR A 1 279 ? -29.258 13.358 20.784 1.00 91.06 279 TYR A O 1
ATOM 2099 N N . THR A 1 280 ? -29.880 11.216 20.950 1.00 93.94 280 THR A N 1
ATOM 2100 C CA . THR A 1 280 ? -28.845 10.856 21.925 1.00 93.94 280 THR A CA 1
ATOM 2101 C C . THR A 1 280 ? -27.526 10.535 21.224 1.00 93.94 280 THR A C 1
ATOM 2103 O O . THR A 1 280 ? -27.531 9.937 20.149 1.00 93.94 280 THR A O 1
ATOM 2106 N N . PHE A 1 281 ? -26.390 10.903 21.817 1.00 95.50 281 PHE A N 1
ATOM 2107 C CA . PHE A 1 281 ? -25.068 10.495 21.343 1.00 95.50 281 PHE A CA 1
ATOM 2108 C C . PHE A 1 281 ? -24.584 9.277 22.133 1.00 95.50 281 PHE A C 1
ATOM 2110 O O . PHE A 1 281 ? -24.270 9.374 23.318 1.00 95.50 281 PHE A O 1
ATOM 2117 N N . ASN A 1 282 ? -24.543 8.115 21.486 1.00 95.75 282 ASN A N 1
ATOM 2118 C CA . ASN A 1 282 ? -24.211 6.843 22.117 1.00 95.75 282 ASN A CA 1
ATOM 2119 C C . ASN A 1 282 ? -22.864 6.307 21.627 1.00 95.75 282 ASN A C 1
ATOM 2121 O O . ASN A 1 282 ? -22.439 6.547 20.497 1.00 95.75 282 ASN A O 1
ATOM 2125 N N . LEU A 1 283 ? -22.210 5.516 22.472 1.00 95.44 283 LEU A N 1
ATOM 2126 C CA . LEU A 1 283 ? -20.943 4.878 22.137 1.00 95.44 283 LEU A CA 1
ATOM 2127 C C . LEU A 1 283 ? -20.996 3.392 22.480 1.00 95.44 283 LEU A C 1
ATOM 2129 O O . LEU A 1 283 ? -21.272 3.028 23.625 1.00 95.44 283 LEU A O 1
ATOM 2133 N N . VAL A 1 284 ? -20.678 2.529 21.517 1.00 95.44 284 VAL A N 1
ATOM 2134 C CA . VAL A 1 284 ? -20.476 1.098 21.768 1.00 95.44 284 VAL A CA 1
ATOM 2135 C C . VAL A 1 284 ? -18.984 0.803 21.766 1.00 95.44 284 VAL A C 1
ATOM 2137 O O . VAL A 1 284 ? -18.285 1.017 20.778 1.00 95.44 284 VAL A O 1
ATOM 2140 N N . VAL A 1 285 ? -18.476 0.309 22.887 1.00 95.31 285 VAL A N 1
ATOM 2141 C CA . VAL A 1 285 ? -17.052 0.062 23.093 1.00 95.31 285 VAL A CA 1
ATOM 2142 C C . VAL A 1 285 ? -16.768 -1.409 23.348 1.00 95.31 285 VAL A C 1
ATOM 2144 O O . VAL A 1 285 ? -17.613 -2.179 23.796 1.00 95.31 285 VAL A O 1
ATOM 2147 N N . SER A 1 286 ? -15.541 -1.811 23.057 1.00 93.25 286 SER A N 1
ATOM 2148 C CA . SER A 1 286 ? -15.058 -3.169 23.312 1.00 93.25 286 SER A CA 1
ATOM 2149 C C . SER A 1 286 ? -14.800 -3.459 24.794 1.00 93.25 286 SER A C 1
ATOM 2151 O O . SER A 1 286 ? -14.458 -2.567 25.572 1.00 93.25 286 SER A O 1
ATOM 2153 N N . THR A 1 287 ? -14.783 -4.740 25.166 1.00 92.00 287 THR A N 1
ATOM 2154 C CA . THR A 1 287 ? -14.344 -5.191 26.500 1.00 92.00 287 THR A CA 1
ATOM 2155 C C . THR A 1 287 ? -12.885 -4.873 26.825 1.00 92.00 287 THR A C 1
ATOM 2157 O O . THR A 1 287 ? -12.476 -5.058 27.965 1.00 92.00 287 THR A O 1
ATOM 2160 N N . ARG A 1 288 ? -12.059 -4.395 25.884 1.00 92.00 288 ARG A N 1
ATOM 2161 C CA . ARG A 1 288 ? -10.678 -3.939 26.155 1.00 92.00 288 ARG A CA 1
ATOM 2162 C C . ARG A 1 288 ? -10.583 -2.455 26.512 1.00 92.00 288 ARG A C 1
ATOM 2164 O O . ARG A 1 288 ? -9.495 -2.005 26.871 1.00 92.00 288 ARG A O 1
ATOM 2171 N N . THR A 1 289 ? -11.670 -1.700 26.392 1.00 93.88 289 THR A N 1
ATOM 2172 C CA . THR A 1 289 ? -11.698 -0.282 26.746 1.00 93.88 289 THR A CA 1
ATOM 2173 C C . THR A 1 289 ? -11.555 -0.136 28.258 1.00 93.88 289 THR A C 1
ATOM 2175 O O . THR A 1 289 ? -12.217 -0.824 29.033 1.00 93.88 289 THR A O 1
ATOM 2178 N N . GLN A 1 290 ? -10.616 0.708 28.675 1.00 93.25 290 GLN A N 1
ATOM 2179 C CA . GLN A 1 290 ? -10.260 0.929 30.076 1.00 93.25 290 GLN A CA 1
ATOM 2180 C C . GLN A 1 290 ? -10.551 2.356 30.515 1.00 93.25 290 GLN A C 1
ATOM 2182 O O . GLN A 1 290 ? -10.872 2.563 31.680 1.00 93.25 290 GLN A O 1
ATOM 2187 N N . HIS A 1 291 ? -10.452 3.323 29.603 1.00 95.56 291 HIS A N 1
ATOM 2188 C CA . HIS A 1 291 ? -10.554 4.730 29.955 1.00 95.56 291 HIS A CA 1
ATOM 2189 C C . HIS A 1 291 ? -11.290 5.544 28.887 1.00 95.56 291 HIS A C 1
ATOM 2191 O O . HIS A 1 291 ? -11.052 5.376 27.687 1.00 95.56 291 HIS A O 1
ATOM 2197 N N . VAL A 1 292 ? -12.144 6.458 29.339 1.00 95.38 292 VAL A N 1
ATOM 2198 C CA . VAL A 1 292 ? -12.910 7.409 28.533 1.00 95.38 292 VAL A CA 1
ATOM 2199 C C . VAL A 1 292 ? -12.684 8.804 29.107 1.00 95.38 292 VAL A C 1
ATOM 2201 O O . VAL A 1 292 ? -12.859 9.028 30.303 1.00 95.38 292 VAL A O 1
ATOM 2204 N N . SER A 1 293 ? -12.271 9.757 28.271 1.00 95.31 293 SER A N 1
ATOM 2205 C CA . SER A 1 293 ? -11.954 11.101 28.755 1.00 95.31 293 SER A CA 1
ATOM 2206 C C . SER A 1 293 ? -13.191 11.821 29.300 1.00 95.31 293 SER A C 1
ATOM 2208 O O . SER A 1 293 ? -14.272 11.751 28.718 1.00 95.31 293 SER A O 1
ATOM 2210 N N . ARG A 1 294 ? -13.015 12.614 30.366 1.00 93.44 294 ARG A N 1
ATOM 2211 C CA . ARG A 1 294 ? -14.107 13.405 30.967 1.00 93.44 294 ARG A CA 1
ATOM 2212 C C . ARG A 1 294 ? -14.848 14.287 29.968 1.00 93.44 294 ARG A C 1
ATOM 2214 O O . ARG A 1 294 ? -16.064 14.340 30.002 1.00 93.44 294 ARG A O 1
ATOM 2221 N N . ARG A 1 295 ? -14.120 14.930 29.048 1.00 94.00 295 ARG A N 1
ATOM 2222 C CA . ARG A 1 295 ? -14.735 15.758 27.998 1.00 94.00 295 ARG A CA 1
ATOM 2223 C C . ARG A 1 295 ? -15.723 14.964 27.147 1.00 94.00 295 ARG A C 1
ATOM 2225 O O . ARG A 1 295 ? -16.794 15.463 26.855 1.00 94.00 295 ARG A O 1
ATOM 2232 N N . LEU A 1 296 ? -15.373 13.732 26.776 1.00 94.75 296 LEU A N 1
ATOM 2233 C CA . LEU A 1 296 ? -16.262 12.881 25.990 1.00 94.75 296 LEU A CA 1
ATOM 2234 C C . LEU A 1 296 ? -17.475 12.421 26.809 1.00 94.75 296 LEU A C 1
ATOM 2236 O O . LEU A 1 296 ? -18.579 12.389 26.280 1.00 94.75 296 LEU A O 1
ATOM 2240 N N . LEU A 1 297 ? -17.280 12.107 28.094 1.00 94.31 297 LEU A N 1
ATOM 2241 C CA . LEU A 1 297 ? -18.383 11.767 28.998 1.00 94.31 297 LEU A CA 1
ATOM 2242 C C . LEU A 1 297 ? -19.390 12.911 29.104 1.00 94.31 297 LEU A C 1
ATOM 2244 O O . LEU A 1 297 ? -20.581 12.672 28.962 1.00 94.31 297 LEU A O 1
ATOM 2248 N N . THR A 1 298 ? -18.909 14.145 29.266 1.00 94.19 298 THR A N 1
ATOM 2249 C CA . THR A 1 298 ? -19.766 15.331 29.342 1.00 94.19 298 THR A CA 1
ATOM 2250 C C . THR A 1 298 ? -20.620 15.507 28.086 1.00 94.19 298 THR A C 1
ATOM 2252 O O . THR A 1 298 ? -21.817 15.734 28.212 1.00 94.19 298 THR A O 1
ATOM 2255 N N . GLU A 1 299 ? -20.051 15.350 26.888 1.00 94.06 299 GLU A N 1
ATOM 2256 C CA . GLU A 1 299 ? -20.809 15.456 25.626 1.00 94.06 299 GLU A CA 1
ATOM 2257 C C . GLU A 1 299 ? -21.892 14.369 25.497 1.00 94.06 299 GLU A C 1
ATOM 2259 O O . GLU A 1 299 ? -23.022 14.635 25.080 1.00 94.06 299 GLU A O 1
ATOM 2264 N N . ILE A 1 300 ? -21.563 13.135 25.895 1.00 94.38 300 ILE A N 1
ATOM 2265 C CA . ILE A 1 300 ? -22.505 12.008 25.899 1.00 94.38 300 ILE A CA 1
ATOM 2266 C C . ILE A 1 300 ? -23.641 12.273 26.895 1.00 94.38 300 ILE A C 1
ATOM 2268 O O . ILE A 1 300 ? -24.810 12.155 26.531 1.00 94.38 300 ILE A O 1
ATOM 2272 N N . GLU A 1 301 ? -23.319 12.696 28.117 1.00 92.88 301 GLU A N 1
ATOM 2273 C CA . GLU A 1 301 ? -24.297 13.016 29.164 1.00 92.88 301 GLU A CA 1
ATOM 227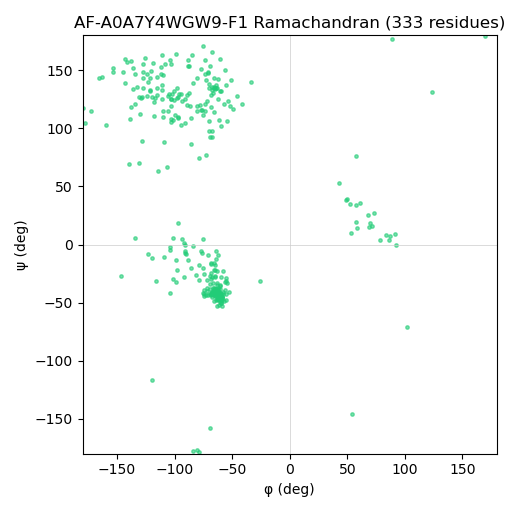4 C C . GLU A 1 301 ? -25.208 14.185 28.771 1.00 92.88 301 GLU A C 1
ATOM 2276 O O . GLU A 1 301 ? -26.420 14.098 28.957 1.00 92.88 301 GLU A O 1
ATOM 2281 N N . GLN A 1 302 ? -24.658 15.245 28.170 1.00 93.06 302 GLN A N 1
ATOM 2282 C CA . GLN A 1 302 ? -25.427 16.406 27.703 1.00 93.06 302 GLN A CA 1
ATOM 2283 C C . GLN A 1 302 ? -26.436 16.049 26.612 1.00 93.06 302 GLN A C 1
ATOM 2285 O O . GLN A 1 302 ? -27.532 16.603 26.581 1.00 93.06 302 GLN A O 1
ATOM 2290 N N . SER A 1 303 ? -26.102 15.093 25.745 1.00 91.50 303 SER A N 1
ATOM 2291 C CA . SER A 1 303 ? -27.041 14.571 24.745 1.00 91.50 303 SER A CA 1
ATOM 2292 C C . SER A 1 303 ? -28.080 13.590 25.318 1.00 91.50 303 SER A C 1
ATOM 2294 O O . SER A 1 303 ? -28.950 13.126 24.585 1.00 91.50 303 SER A O 1
ATOM 2296 N N . GLY A 1 304 ? -27.973 13.209 26.598 1.00 91.56 304 GLY A N 1
ATOM 2297 C CA . GLY A 1 304 ? -28.775 12.140 27.205 1.00 91.56 304 GLY A CA 1
ATOM 2298 C C . GLY A 1 304 ? -28.400 10.728 26.732 1.00 91.56 304 GLY A C 1
ATOM 2299 O O . GLY A 1 304 ? -29.183 9.790 26.894 1.00 91.56 304 GLY A O 1
ATOM 2300 N N . GLY A 1 305 ? -27.231 10.570 26.112 1.00 93.44 305 GLY A N 1
ATOM 2301 C CA . GLY A 1 305 ? -26.751 9.306 25.574 1.00 93.44 305 GLY A CA 1
ATOM 2302 C C . GLY A 1 305 ? -26.055 8.411 26.591 1.00 93.44 305 GLY A C 1
ATOM 2303 O O . GLY A 1 305 ? -25.981 8.690 27.790 1.00 93.44 305 GLY A O 1
ATOM 2304 N N . THR A 1 306 ? -25.566 7.269 26.112 1.00 94.19 306 THR A N 1
ATOM 2305 C CA . THR A 1 306 ? -24.952 6.244 26.961 1.00 94.19 306 THR A CA 1
ATOM 2306 C C . THR A 1 306 ? -23.739 5.590 26.316 1.00 94.19 306 THR A C 1
ATOM 2308 O O . THR A 1 306 ? -23.594 5.544 25.095 1.00 94.19 306 THR A O 1
ATOM 2311 N N . ILE A 1 307 ? -22.878 5.024 27.162 1.00 95.19 307 ILE A N 1
ATOM 2312 C CA . ILE A 1 307 ? -21.784 4.155 26.734 1.00 95.19 307 ILE A CA 1
ATOM 2313 C C . ILE A 1 307 ? -22.173 2.716 27.056 1.00 95.19 307 ILE A C 1
ATOM 2315 O O . ILE A 1 307 ? -22.561 2.406 28.184 1.00 95.19 307 ILE A O 1
ATOM 2319 N N . SER A 1 308 ? -22.051 1.837 26.070 1.00 94.88 308 SER A N 1
ATOM 2320 C CA . SER A 1 308 ? -22.316 0.407 26.198 1.00 94.88 308 SER A CA 1
ATOM 2321 C C . SER A 1 308 ? -21.077 -0.401 25.839 1.00 94.88 308 SER A C 1
ATOM 2323 O O . SER A 1 308 ? -20.335 -0.040 24.934 1.00 94.88 308 SER A O 1
ATOM 2325 N N . ILE A 1 309 ? -20.845 -1.503 26.541 1.00 94.75 309 ILE A N 1
ATOM 2326 C CA . ILE A 1 309 ? -19.773 -2.458 26.275 1.00 94.75 309 ILE A CA 1
ATOM 2327 C C . ILE A 1 309 ? -20.374 -3.647 25.536 1.00 94.75 309 ILE A C 1
ATOM 2329 O O . ILE A 1 309 ? -21.299 -4.279 26.050 1.00 94.75 309 ILE A O 1
ATOM 2333 N N . TYR A 1 310 ? -19.824 -3.961 24.366 1.00 94.50 310 TYR A N 1
ATOM 2334 C CA . TYR A 1 310 ? -20.105 -5.202 23.652 1.00 94.50 310 TYR A CA 1
ATOM 2335 C C . TYR A 1 310 ? -19.009 -6.235 23.927 1.00 94.50 310 TYR A C 1
ATOM 2337 O O . TYR A 1 310 ? -17.820 -5.959 23.723 1.00 94.50 310 TYR A O 1
ATOM 2345 N N . ASP A 1 311 ? -19.417 -7.421 24.382 1.00 92.56 311 ASP A N 1
ATOM 2346 C CA . ASP A 1 311 ? -18.560 -8.600 24.494 1.00 92.56 311 ASP A CA 1
ATOM 2347 C C . ASP A 1 311 ? -18.853 -9.581 23.348 1.00 92.56 311 ASP A C 1
ATOM 2349 O O . ASP A 1 311 ? -19.887 -10.251 23.382 1.00 92.56 311 ASP A O 1
ATOM 2353 N N . PRO A 1 312 ? -17.947 -9.715 22.359 1.00 87.88 312 PRO A N 1
ATOM 2354 C CA . PRO A 1 312 ? -18.125 -10.646 21.248 1.00 87.88 312 PRO A CA 1
ATOM 2355 C C . PRO A 1 312 ? -18.139 -12.119 21.668 1.00 87.88 312 PRO A C 1
ATOM 2357 O O . PRO A 1 312 ? -18.628 -12.949 20.919 1.00 87.88 312 PRO A O 1
ATOM 2360 N N . ARG A 1 313 ? -17.576 -12.473 22.835 1.00 88.94 313 ARG A N 1
ATOM 2361 C CA . ARG A 1 313 ? -17.529 -13.873 23.300 1.00 88.94 313 ARG A CA 1
ATOM 2362 C C . ARG A 1 313 ? -18.851 -14.331 23.894 1.00 88.94 313 ARG A C 1
ATOM 2364 O O . ARG A 1 313 ? -19.150 -15.517 23.875 1.00 88.94 313 ARG A O 1
ATOM 2371 N N . LEU A 1 314 ? -19.580 -13.390 24.483 1.00 89.31 314 LEU A N 1
ATOM 2372 C CA . LEU A 1 314 ? -20.868 -13.628 25.124 1.00 89.31 314 LEU A CA 1
ATOM 2373 C C . LEU A 1 314 ? -22.035 -13.142 24.261 1.00 89.31 314 LEU A C 1
ATOM 2375 O O . LEU A 1 314 ? -23.172 -13.256 24.704 1.00 89.31 314 LEU A O 1
ATOM 2379 N N . GLU A 1 315 ? -21.739 -12.548 23.097 1.00 89.44 315 GLU A N 1
ATOM 2380 C CA . GLU A 1 315 ? -22.692 -11.865 22.216 1.00 89.44 315 GLU A CA 1
ATOM 2381 C C . GLU A 1 315 ? -23.659 -10.994 23.021 1.00 89.44 315 GLU A C 1
ATOM 2383 O O . GLU A 1 315 ? -24.877 -11.149 22.974 1.00 89.44 315 GLU A O 1
ATOM 2388 N N . LYS A 1 316 ? -23.101 -10.116 23.861 1.00 91.00 316 LYS A N 1
ATOM 2389 C CA . LYS A 1 316 ? -23.892 -9.351 24.827 1.00 91.00 316 LYS A CA 1
ATOM 2390 C C . LYS A 1 316 ? -23.471 -7.896 24.881 1.00 91.00 316 LYS A C 1
ATOM 2392 O O . LYS A 1 316 ? -22.288 -7.582 25.013 1.00 91.00 316 LYS A O 1
ATOM 2397 N N . VAL A 1 317 ? -24.466 -7.009 24.868 1.00 91.38 317 VAL A N 1
ATOM 2398 C CA . VAL A 1 317 ? -24.306 -5.576 25.138 1.00 91.38 317 VAL A CA 1
ATOM 2399 C C . VAL A 1 317 ? -24.724 -5.271 26.575 1.00 91.38 317 VAL A C 1
ATOM 2401 O O . VAL A 1 317 ? -25.776 -5.701 27.046 1.00 91.38 317 VAL A O 1
ATOM 2404 N N . THR A 1 318 ? -23.894 -4.519 27.292 1.00 92.75 318 THR A N 1
ATOM 2405 C CA . THR A 1 318 ? -24.151 -4.090 28.675 1.00 92.75 318 THR A CA 1
ATOM 2406 C C . THR A 1 318 ? -23.836 -2.613 28.843 1.00 92.75 318 THR A C 1
ATOM 2408 O O . THR A 1 318 ? -22.922 -2.102 28.207 1.00 92.75 318 THR A O 1
ATOM 2411 N N . LYS A 1 319 ? -24.565 -1.901 29.706 1.00 92.50 319 LYS A N 1
ATOM 2412 C CA . LYS A 1 319 ? -24.263 -0.492 29.987 1.00 92.50 319 LYS A CA 1
ATOM 2413 C C . LYS A 1 319 ? -22.911 -0.377 30.703 1.00 92.50 319 LYS A C 1
ATOM 2415 O O . LYS A 1 319 ? -22.682 -1.068 31.696 1.00 92.50 319 LYS A O 1
ATOM 2420 N N . ALA A 1 320 ? -22.032 0.494 30.213 1.00 91.75 320 ALA A N 1
ATOM 2421 C CA . ALA A 1 320 ? -20.749 0.763 30.847 1.00 91.75 320 ALA A CA 1
ATOM 2422 C C . ALA A 1 320 ? -20.954 1.531 32.160 1.00 91.75 320 ALA A C 1
ATOM 2424 O O . ALA A 1 320 ? -21.751 2.468 32.224 1.00 91.75 320 ALA A O 1
ATOM 2425 N N . ILE A 1 321 ? -20.203 1.158 33.195 1.00 91.75 321 ILE A N 1
ATOM 2426 C CA . ILE A 1 321 ? -20.084 1.941 34.426 1.00 91.75 321 ILE A CA 1
ATOM 2427 C C . ILE A 1 321 ? -18.734 2.642 34.365 1.00 91.75 321 ILE A C 1
ATOM 2429 O O . ILE A 1 321 ? -17.713 1.985 34.168 1.00 91.75 321 ILE A O 1
ATOM 2433 N N . ILE A 1 322 ? -18.731 3.963 34.502 1.00 91.50 322 ILE A N 1
ATOM 2434 C CA . ILE A 1 322 ? -17.521 4.776 34.400 1.00 91.50 322 ILE A CA 1
ATOM 2435 C C . ILE A 1 322 ? -17.386 5.586 35.683 1.00 91.50 322 ILE A C 1
ATOM 2437 O O . ILE A 1 322 ? -18.351 6.206 36.126 1.00 91.50 322 ILE A O 1
ATOM 2441 N N . ASP A 1 323 ? -16.218 5.512 36.316 1.00 90.25 323 ASP A N 1
ATOM 2442 C CA . ASP A 1 323 ? -15.948 6.251 37.547 1.00 90.25 323 ASP A CA 1
ATOM 2443 C C . ASP A 1 323 ? -15.699 7.748 37.278 1.00 90.25 323 ASP A C 1
ATOM 2445 O O . ASP A 1 323 ? -15.529 8.191 36.140 1.00 90.25 323 ASP A O 1
ATOM 2449 N N . GLY A 1 324 ? -15.625 8.552 38.344 1.00 84.06 324 GLY A N 1
ATOM 2450 C CA . GLY A 1 324 ? -15.364 9.991 38.228 1.00 84.06 324 GLY A CA 1
ATOM 2451 C C . GLY A 1 324 ? -13.988 10.343 37.642 1.00 84.06 324 GLY A C 1
ATOM 2452 O O . GLY A 1 324 ? -13.751 11.500 37.284 1.00 84.06 324 GLY A O 1
ATOM 2453 N N . ALA A 1 325 ? -13.064 9.385 37.533 1.00 86.94 325 ALA A N 1
ATOM 2454 C CA . ALA A 1 325 ? -11.775 9.552 36.869 1.00 86.94 325 ALA A CA 1
ATOM 2455 C C . ALA A 1 325 ? -11.822 9.174 35.376 1.00 86.94 325 ALA A C 1
ATOM 2457 O O . ALA A 1 325 ? -10.860 9.461 34.670 1.00 86.94 325 ALA A O 1
ATOM 2458 N N . GLY A 1 326 ? -12.929 8.613 34.879 1.00 88.62 326 GLY A N 1
ATOM 2459 C CA . GLY A 1 326 ? -13.094 8.177 33.494 1.00 88.62 326 GLY A CA 1
ATOM 2460 C C . GLY A 1 326 ? -12.716 6.714 33.251 1.00 88.62 326 GLY A C 1
ATOM 2461 O O . GLY A 1 326 ? -12.654 6.286 32.099 1.00 88.62 326 GLY A O 1
ATOM 2462 N N . ASN A 1 327 ? -12.453 5.924 34.295 1.00 93.44 327 ASN A N 1
ATOM 2463 C CA . ASN A 1 327 ? -12.123 4.509 34.141 1.00 93.44 327 ASN A CA 1
ATOM 2464 C C . ASN A 1 327 ? -13.384 3.656 34.025 1.00 93.44 327 ASN A C 1
ATOM 2466 O O . ASN A 1 327 ? -14.353 3.840 34.759 1.00 93.44 327 ASN A O 1
ATOM 2470 N N . VAL A 1 328 ? -13.339 2.674 33.130 1.00 90.12 328 VAL A N 1
ATOM 2471 C CA . VAL A 1 328 ? -14.408 1.691 32.956 1.00 90.12 328 VAL A CA 1
ATOM 2472 C C . VAL A 1 328 ? -14.350 0.682 34.106 1.00 90.12 328 VAL A C 1
ATOM 2474 O O . VAL A 1 328 ? -13.428 -0.132 34.193 1.00 90.12 328 VAL A O 1
ATOM 2477 N N . VAL A 1 329 ? -15.352 0.722 34.983 1.00 87.81 329 VAL A N 1
ATOM 2478 C CA . VAL A 1 329 ? -15.482 -0.164 36.142 1.00 87.81 329 VAL A CA 1
ATOM 2479 C C . VAL A 1 329 ? -16.061 -1.499 35.688 1.00 87.81 329 VAL A C 1
ATOM 2481 O O . VAL A 1 329 ? -17.186 -1.573 35.190 1.00 87.81 329 VAL A O 1
ATOM 2484 N N . ARG A 1 330 ? -15.308 -2.584 35.884 1.00 75.00 330 ARG A N 1
ATOM 2485 C CA . ARG A 1 330 ? -15.802 -3.943 35.638 1.00 75.00 330 ARG A CA 1
ATOM 2486 C C . ARG A 1 330 ? -16.420 -4.485 36.914 1.00 75.00 330 ARG A C 1
ATOM 2488 O O . ARG A 1 330 ? -15.753 -4.540 37.942 1.00 75.00 330 ARG A O 1
ATOM 2495 N N . ARG A 1 331 ? -17.677 -4.926 36.853 1.00 61.19 331 ARG A N 1
ATOM 2496 C CA . ARG A 1 331 ? -18.189 -5.842 37.875 1.00 61.19 331 ARG A CA 1
ATOM 2497 C C . ARG A 1 331 ? -17.548 -7.196 37.603 1.00 61.19 331 ARG A C 1
ATOM 2499 O O . ARG A 1 331 ? -17.787 -7.770 36.544 1.00 61.19 331 ARG A O 1
ATOM 2506 N N . GLU A 1 332 ? -16.720 -7.684 38.522 1.00 48.84 332 GLU A N 1
ATOM 2507 C CA . GLU A 1 332 ? -16.368 -9.100 38.543 1.00 48.84 332 GLU A CA 1
ATOM 2508 C C . GLU A 1 332 ? -17.669 -9.882 38.725 1.00 48.84 332 GLU A C 1
ATOM 2510 O O . GLU A 1 332 ? -18.225 -9.954 39.819 1.00 48.84 332 GLU A O 1
ATOM 2515 N N . THR A 1 333 ? -18.191 -10.459 37.649 1.00 46.88 333 THR A N 1
ATOM 2516 C CA . THR A 1 333 ? -19.013 -11.653 37.795 1.00 46.88 333 THR A CA 1
ATOM 2517 C C . THR A 1 333 ? -18.051 -12.745 38.236 1.00 46.88 333 THR A C 1
ATOM 2519 O O . THR A 1 333 ? -17.370 -13.344 37.402 1.00 46.88 333 THR A O 1
ATOM 2522 N N . ARG A 1 334 ? -17.908 -12.927 39.555 1.00 36.12 334 ARG A N 1
ATOM 2523 C CA . ARG A 1 334 ? -17.332 -14.167 40.079 1.00 36.12 334 ARG A CA 1
ATOM 2524 C C . ARG A 1 334 ? -18.158 -15.334 39.515 1.00 36.12 334 ARG A C 1
ATOM 2526 O O . ARG A 1 334 ? -19.379 -15.177 39.437 1.00 36.12 334 ARG A O 1
ATOM 2533 N N . PRO A 1 335 ? -17.502 -16.417 39.069 1.00 44.84 335 PRO A N 1
ATOM 2534 C CA . PRO A 1 335 ? -18.198 -17.622 38.639 1.00 44.84 335 PRO A CA 1
ATOM 2535 C C . PRO A 1 335 ? -19.082 -18.193 39.750 1.00 44.84 335 PRO A C 1
ATOM 2537 O O . PRO A 1 335 ? -18.741 -17.990 40.942 1.00 44.84 335 PRO A O 1
#

pLDDT: mean 77.01, std 17.5, range [28.56, 95.75]

Solvent-accessible surface area (backbone atoms only — not comparable to full-atom values): 19112 Å² total; per-residue (Å²): 133,90,78,88,81,89,80,90,80,93,79,94,78,90,78,94,72,81,88,68,75,76,78,76,80,78,81,82,56,73,47,80,41,58,51,79,62,39,21,43,38,34,30,23,40,85,86,65,49,79,66,29,34,44,45,61,44,77,51,49,36,69,60,44,60,89,70,25,78,47,55,63,96,62,55,55,29,55,61,53,23,42,48,41,81,92,80,65,27,33,48,31,80,71,35,42,33,36,31,94,76,45,24,37,78,48,70,44,89,66,78,59,65,79,56,28,75,80,37,69,70,63,71,53,43,34,58,40,29,82,81,36,51,89,56,22,36,50,84,44,41,70,50,78,41,40,34,66,40,53,51,50,40,53,53,28,52,51,51,22,52,51,20,53,74,74,65,36,62,73,55,24,49,38,26,54,28,52,35,44,62,60,62,62,74,59,81,52,92,94,53,93,68,56,77,70,48,54,56,52,21,49,53,49,42,53,50,52,52,55,32,53,54,52,46,49,54,51,35,59,74,69,72,53,62,79,38,84,67,71,46,73,26,82,90,76,71,40,74,44,60,42,48,37,50,75,43,96,90,51,12,35,20,41,70,45,73,47,49,67,47,68,68,41,71,63,57,48,32,47,32,53,48,10,50,76,69,75,27,25,20,25,38,41,30,33,77,68,41,44,37,41,35,64,71,37,50,51,48,23,52,75,28,70,29,52,50,30,33,41,36,84,90,73,75,43,78,43,78,58,46,66,47,100,86,20,37,52,58,77,80,82,78,72,132

Foldseek 3Di:
DDDDDDDDDDDDDDDDDDPPDDPPPPDWDKDFDADLLRFGAWIATPVRHTQFGFDADLLFHTPDCVRTVRHDDDQQGPSRFGQDPVVRWTQLAVFTADSVVQWTPDFQPDQDPVVCVVVVLSVPRTHALSVRSQAWHRNRSHDTAGSVLVVLLVVLVVQLVVCVVVVVVLSNLLSVLSNCVSVPQDDDPPDDDGPVSNVVSVVSVVVVVVFVVQLVLVCVLVVFDFFDDWFADPVLRDIEGQGGDDDAVQHREHEDEDQEEEDDSRLVRSLVRSQVVLTAYEYEYEPNHFFYDPVSVVSNVVSVYFYWYADSVVSDIDTFDADPRGTTDDDPPDD

Radius of gyration: 29.43 Å; Cα contacts (8 Å, |Δi|>4): 525; chains: 1; bounding box: 63×72×79 Å

Secondary structure (DSSP, 8-state):
-----------------------------EEEEE-TT--EEEEEETTS-EEEE--B-TTS-B--TTT-TT----SB-GGGPEE-TTT--EE-SSSEEEGGGTEESS--S---HHHHHH-GGGG-TTBSGGG-TTTEE-SSSS--EEHHHHHHHHHHHHHHHHHHHTT-HHHHHHHHHHHHHHTTT---TT---STHHHHHHHHHHHHHHHHHHHHHHHHHHTT-------EEETTTTEEE--SSPPSTTT-EEEEE--SEE---HHHHHHHHHHHHHT--EEEEEETT--EE-HHHHHHHHHTT--EEEEETTTTEEEEPEE-TTSBEE------

Nearest PDB structures (foldseek):
  6h6e-assembly1_F  TM=8.479E-01  e=6.696E-08  Photorhabdus luminescens
  4igl-assembly1_B  TM=8.318E-01  e=4.135E-08  Yersinia entomophaga
  8uxt-assembly1_A  TM=8.175E-01  e=7.021E-07  Acinetobacter baumannii AB307-0294
  8qja-assembly2_B  TM=8.244E-01  e=7.267E-05  Advenella mimigardefordensis DPN7
  8r54-assembly1_A  TM=5.632E-01  e=4.546E-06  Mus musculus

Mean predicted aligned error: 17.29 Å